Protein AF-0000000085540197 (afdb_homodimer)

Structure (mmCIF, N/CA/C/O backbone):
data_AF-0000000085540197-model_v1
#
loop_
_entity.id
_entity.type
_entity.pdbx_description
1 polymer 'ADP-ribosylation factor 1'
#
loop_
_atom_site.group_PDB
_atom_site.id
_atom_site.type_symbol
_atom_site.label_atom_id
_atom_site.label_alt_id
_atom_site.label_comp_id
_atom_site.label_asym_id
_atom_site.label_entity_id
_atom_site.label_seq_id
_atom_site.pdbx_PDB_ins_code
_atom_site.Cartn_x
_atom_site.Cartn_y
_atom_site.Cartn_z
_atom_site.occupancy
_atom_site.B_iso_or_equiv
_atom_site.auth_seq_id
_atom_site.auth_comp_id
_atom_site.auth_asym_id
_atom_site.auth_atom_id
_atom_site.pdbx_PDB_model_num
ATOM 1 N N . ARG A 1 1 ? -24.438 -19.016 -22.188 1 44.44 1 ARG A N 1
ATOM 2 C CA . ARG A 1 1 ? -24.469 -18.266 -20.938 1 44.44 1 ARG A CA 1
ATOM 3 C C . ARG A 1 1 ? -23.156 -17.516 -20.719 1 44.44 1 ARG A C 1
ATOM 5 O O . ARG A 1 1 ? -22.078 -18.109 -20.766 1 44.44 1 ARG A O 1
ATOM 12 N N . PRO A 1 2 ? -23.109 -16.141 -20.891 1 49.56 2 PRO A N 1
ATOM 13 C CA . PRO A 1 2 ? -21.844 -15.398 -20.812 1 49.56 2 PRO A CA 1
ATOM 14 C C . PRO A 1 2 ? -21.141 -15.57 -19.484 1 49.56 2 PRO A C 1
ATOM 16 O O . PRO A 1 2 ? -21.766 -15.477 -18.422 1 49.56 2 PRO A O 1
ATOM 19 N N . TYR A 1 3 ? -20.328 -16.484 -19.312 1 48.41 3 TYR A N 1
ATOM 20 C CA . TYR A 1 3 ? -19.578 -16.625 -18.078 1 48.41 3 TYR A CA 1
ATOM 21 C C . TYR A 1 3 ? -18.922 -15.32 -17.672 1 48.41 3 TYR A C 1
ATOM 23 O O . TYR A 1 3 ? -18.156 -14.734 -18.453 1 48.41 3 TYR A O 1
ATOM 31 N N . TRP A 1 4 ? -19.625 -14.516 -17 1 50.69 4 TRP A N 1
ATOM 32 C CA . TRP A 1 4 ? -19 -13.32 -16.438 1 50.69 4 TRP A CA 1
ATOM 33 C C . TRP A 1 4 ? -17.672 -13.664 -15.758 1 50.69 4 TRP A C 1
ATOM 35 O O . TRP A 1 4 ? -17.625 -14.508 -14.859 1 50.69 4 TRP A O 1
ATOM 45 N N . ARG A 1 5 ? -16.719 -13.648 -16.641 1 58.47 5 ARG A N 1
ATOM 46 C CA . ARG A 1 5 ? -15.391 -13.977 -16.141 1 58.47 5 ARG A CA 1
ATOM 47 C C . ARG A 1 5 ? -15.023 -13.078 -14.961 1 58.47 5 ARG A C 1
ATOM 49 O O . ARG A 1 5 ? -15.117 -11.852 -15.055 1 58.47 5 ARG A O 1
ATOM 56 N N . CYS A 1 6 ? -15.328 -13.648 -13.734 1 64.25 6 CYS A N 1
ATOM 57 C CA . CYS A 1 6 ? -14.891 -12.953 -12.531 1 64.25 6 CYS A CA 1
ATOM 58 C C . CYS A 1 6 ? -13.391 -12.688 -12.57 1 64.25 6 CYS A C 1
ATOM 60 O O . CYS A 1 6 ? -12.594 -13.602 -12.812 1 64.25 6 CYS A O 1
ATOM 62 N N . TYR A 1 7 ? -13.008 -11.445 -12.914 1 71.62 7 TYR A N 1
ATOM 63 C CA . TYR A 1 7 ? -11.617 -11.016 -12.922 1 71.62 7 TYR A CA 1
ATOM 64 C C . TYR A 1 7 ? -11.117 -10.758 -11.508 1 71.62 7 TYR A C 1
ATOM 66 O O . TYR A 1 7 ? -11.734 -10 -10.75 1 71.62 7 TYR A O 1
ATOM 74 N N . PHE A 1 8 ? -10.188 -11.688 -11.023 1 76.75 8 PHE A N 1
ATOM 75 C CA . PHE A 1 8 ? -9.516 -11.438 -9.75 1 76.75 8 PHE A CA 1
ATOM 76 C C . PHE A 1 8 ? -8.086 -10.953 -9.984 1 76.75 8 PHE A C 1
ATOM 78 O O . PHE A 1 8 ? -7.25 -11.695 -10.508 1 76.75 8 PHE A O 1
ATOM 85 N N . PRO A 1 9 ? -7.926 -9.75 -9.695 1 86.31 9 PRO A N 1
ATOM 86 C CA . PRO A 1 9 ? -6.57 -9.227 -9.875 1 86.31 9 PRO A CA 1
ATOM 87 C C . PRO A 1 9 ? -5.547 -9.906 -8.969 1 86.31 9 PRO A C 1
ATOM 89 O O . PRO A 1 9 ? -5.898 -10.383 -7.883 1 86.31 9 PRO A O 1
ATOM 92 N N . ASN A 1 10 ? -4.355 -10.078 -9.508 1 93.25 10 ASN A N 1
ATOM 93 C CA . ASN A 1 10 ? -3.254 -10.586 -8.695 1 93.25 10 ASN A CA 1
ATOM 94 C C . ASN A 1 10 ? -2.914 -9.633 -7.555 1 93.25 10 ASN A C 1
ATOM 96 O O . ASN A 1 10 ? -2.619 -10.07 -6.441 1 93.25 10 ASN A O 1
ATOM 100 N N . THR A 1 11 ? -2.934 -8.352 -7.91 1 93.19 11 THR A N 1
ATOM 101 C CA . THR A 1 11 ? -2.828 -7.355 -6.848 1 93.19 11 THR A CA 1
ATOM 102 C C . THR A 1 11 ? -4.066 -7.379 -5.957 1 93.19 11 THR A C 1
ATOM 104 O O . THR A 1 11 ? -5.176 -7.109 -6.422 1 93.19 11 THR A O 1
ATOM 107 N N . GLN A 1 12 ? -3.867 -7.648 -4.699 1 90.44 12 GLN A N 1
ATOM 108 C CA . GLN A 1 12 ? -5.023 -7.828 -3.826 1 90.44 12 GLN A CA 1
ATOM 109 C C . GLN A 1 12 ? -5.34 -6.547 -3.066 1 90.44 12 GLN A C 1
ATOM 111 O O . GLN A 1 12 ? -6.512 -6.219 -2.85 1 90.44 12 GLN A O 1
ATOM 116 N N . ALA A 1 13 ? -4.301 -5.828 -2.631 1 90.81 13 ALA A N 1
ATOM 117 C CA . ALA A 1 13 ? -4.539 -4.586 -1.901 1 90.81 13 ALA A CA 1
ATOM 118 C C . ALA A 1 13 ? -3.33 -3.658 -1.992 1 90.81 13 ALA A C 1
ATOM 120 O O . ALA A 1 13 ? -2.207 -4.109 -2.229 1 90.81 13 ALA A O 1
ATOM 121 N N . VAL A 1 14 ? -3.607 -2.414 -1.867 1 93.5 14 VAL A N 1
ATOM 122 C CA . VAL A 1 14 ? -2.594 -1.394 -1.624 1 93.5 14 VAL A CA 1
ATOM 123 C C . VAL A 1 14 ? -2.896 -0.666 -0.316 1 93.5 14 VAL A C 1
ATOM 125 O O . VAL A 1 14 ? -4.035 -0.256 -0.075 1 93.5 14 VAL A O 1
ATOM 128 N N . ILE A 1 15 ? -1.926 -0.614 0.54 1 91.75 15 ILE A N 1
ATOM 129 C CA . ILE A 1 15 ? -2.027 0.108 1.804 1 91.75 15 ILE A CA 1
ATOM 130 C C . ILE A 1 15 ? -1.136 1.347 1.764 1 91.75 15 ILE A C 1
ATOM 132 O O . ILE A 1 15 ? 0.058 1.25 1.469 1 91.75 15 ILE A O 1
ATOM 136 N N . TYR A 1 16 ? -1.745 2.473 1.933 1 94 16 TYR A N 1
ATOM 137 C CA . TYR A 1 16 ? -1.094 3.775 1.841 1 94 16 TYR A CA 1
ATOM 138 C C . TYR A 1 16 ? -0.936 4.406 3.219 1 94 16 TYR A C 1
ATOM 140 O O . TYR A 1 16 ? -1.926 4.664 3.906 1 94 16 TYR A O 1
ATOM 148 N N . VAL A 1 17 ? 0.305 4.574 3.668 1 91.94 17 VAL A N 1
ATOM 149 C CA . VAL A 1 17 ? 0.586 5.109 4.996 1 91.94 17 VAL A CA 1
ATOM 150 C C . VAL A 1 17 ? 0.954 6.59 4.887 1 91.94 17 VAL A C 1
ATOM 152 O O . VAL A 1 17 ? 1.918 6.949 4.207 1 91.94 17 VAL A O 1
ATOM 155 N N . VAL A 1 18 ? 0.169 7.383 5.52 1 94.81 18 VAL A N 1
ATOM 156 C CA . VAL A 1 18 ? 0.405 8.82 5.438 1 94.81 18 VAL A CA 1
ATOM 157 C C . VAL A 1 18 ? 0.675 9.383 6.832 1 94.81 18 VAL A C 1
ATOM 159 O O . VAL A 1 18 ? 0.106 8.906 7.816 1 94.81 18 VAL A O 1
ATOM 162 N N . ASP A 1 19 ? 1.553 10.344 6.875 1 93.44 19 ASP A N 1
ATOM 163 C CA . ASP A 1 19 ? 1.797 11.109 8.094 1 93.44 19 ASP A CA 1
ATOM 164 C C . ASP A 1 19 ? 0.68 12.125 8.336 1 93.44 19 ASP A C 1
ATOM 166 O O . ASP A 1 19 ? 0.615 13.156 7.668 1 93.44 19 ASP A O 1
ATOM 170 N N . SER A 1 20 ? -0.19 11.82 9.266 1 95.38 20 SER A N 1
ATOM 171 C CA . SER A 1 20 ? -1.363 12.656 9.492 1 95.38 20 SER A CA 1
ATOM 172 C C . SER A 1 20 ? -0.986 13.961 10.195 1 95.38 20 SER A C 1
ATOM 174 O O . SER A 1 20 ? -1.791 14.891 10.258 1 95.38 20 SER A O 1
ATOM 176 N N . SER A 1 21 ? 0.172 14.086 10.766 1 95.88 21 SER A N 1
ATOM 177 C CA . SER A 1 21 ? 0.585 15.266 11.516 1 95.88 21 SER A CA 1
ATOM 178 C C . SER A 1 21 ? 1.206 16.312 10.602 1 95.88 21 SER A C 1
ATOM 180 O O . SER A 1 21 ? 1.368 17.469 10.992 1 95.88 21 SER A O 1
ATOM 182 N N . ASP A 1 22 ? 1.652 15.977 9.445 1 95.56 22 ASP A N 1
ATOM 183 C CA . ASP A 1 22 ? 2.238 16.906 8.492 1 95.56 22 ASP A CA 1
ATOM 184 C C . ASP A 1 22 ? 1.175 17.484 7.559 1 95.56 22 ASP A C 1
ATOM 186 O O . ASP A 1 22 ? 1.164 17.188 6.363 1 95.56 22 ASP A O 1
ATOM 190 N N . THR A 1 23 ? 0.42 18.359 8.039 1 95.44 23 THR A N 1
ATOM 191 C CA . THR A 1 23 ? -0.75 18.891 7.348 1 95.44 23 THR A CA 1
ATOM 192 C C . THR A 1 23 ? -0.332 19.781 6.176 1 95.44 23 THR A C 1
ATOM 194 O O . THR A 1 23 ? -1.082 19.938 5.211 1 95.44 23 THR A O 1
ATOM 197 N N . ASP A 1 24 ? 0.851 20.297 6.172 1 94.25 24 ASP A N 1
ATOM 198 C CA . ASP A 1 24 ? 1.324 21.203 5.121 1 94.25 24 ASP A CA 1
ATOM 199 C C . ASP A 1 24 ? 1.564 20.438 3.818 1 94.25 24 ASP A C 1
ATOM 201 O O . ASP A 1 24 ? 1.436 21 2.73 1 94.25 24 ASP A O 1
ATOM 205 N N . ARG A 1 25 ? 1.85 19.219 3.977 1 93.25 25 ARG A N 1
ATOM 206 C CA . ARG A 1 25 ? 2.242 18.453 2.793 1 93.25 25 ARG A CA 1
ATOM 207 C C . ARG A 1 25 ? 1.194 17.406 2.445 1 93.25 25 ARG A C 1
ATOM 209 O O . ARG A 1 25 ? 1.379 16.625 1.51 1 93.25 25 ARG A O 1
ATOM 216 N N . ILE A 1 26 ? 0.081 17.406 3.027 1 96.12 26 ILE A N 1
ATOM 217 C CA . ILE A 1 26 ? -0.945 16.391 2.824 1 96.12 26 ILE A CA 1
ATOM 218 C C . ILE A 1 26 ? -1.486 16.484 1.399 1 96.12 26 ILE A C 1
ATOM 220 O O . ILE A 1 26 ? -1.93 15.477 0.832 1 96.12 26 ILE A O 1
ATOM 224 N N . GLY A 1 27 ? -1.412 17.656 0.781 1 96.25 27 GLY A N 1
ATOM 225 C CA . GLY A 1 27 ? -1.822 17.812 -0.604 1 96.25 27 GLY A CA 1
ATOM 226 C C . GLY A 1 27 ? -0.96 17.031 -1.578 1 96.25 27 GLY A C 1
ATOM 227 O O . GLY A 1 27 ? -1.461 16.5 -2.57 1 96.25 27 GLY A O 1
ATOM 228 N N . ILE A 1 28 ? 0.325 16.969 -1.315 1 94.31 28 ILE A N 1
ATOM 229 C CA . ILE A 1 28 ? 1.242 16.172 -2.133 1 94.31 28 ILE A CA 1
ATOM 230 C C . ILE A 1 28 ? 0.89 14.695 -2.021 1 94.31 28 ILE A C 1
ATOM 232 O O . ILE A 1 28 ? 0.812 13.992 -3.031 1 94.31 28 ILE A O 1
ATOM 236 N N . ALA A 1 29 ? 0.622 14.289 -0.835 1 95.88 29 ALA A N 1
ATOM 237 C CA . ALA A 1 29 ? 0.209 12.906 -0.608 1 95.88 29 ALA A CA 1
ATOM 238 C C . ALA A 1 29 ? -1.083 12.586 -1.354 1 95.88 29 ALA A C 1
ATOM 240 O O . ALA A 1 29 ? -1.233 11.5 -1.914 1 95.88 29 ALA A O 1
ATOM 241 N N . LYS A 1 30 ? -1.947 13.523 -1.332 1 97.25 30 LYS A N 1
ATOM 242 C CA . LYS A 1 30 ? -3.203 13.367 -2.059 1 97.25 30 LYS A CA 1
ATOM 243 C C . LYS A 1 30 ? -2.951 13.102 -3.539 1 97.25 30 LYS A C 1
ATOM 245 O O . LYS A 1 30 ? -3.5 12.156 -4.109 1 97.25 30 LYS A O 1
ATOM 250 N N . GLU A 1 31 ? -2.154 13.93 -4.145 1 96.44 31 GLU A N 1
ATOM 251 C CA . GLU A 1 31 ? -1.863 13.789 -5.57 1 96.44 31 GLU A CA 1
ATOM 252 C C . GLU A 1 31 ? -1.183 12.461 -5.863 1 96.44 31 GLU A C 1
ATOM 254 O O . GLU A 1 31 ? -1.515 11.789 -6.844 1 96.44 31 GLU A O 1
ATOM 259 N N . GLU A 1 32 ? -0.29 12.102 -5.004 1 95.31 32 GLU A N 1
ATOM 260 C CA . GLU A 1 32 ? 0.399 10.82 -5.164 1 95.31 32 GLU A CA 1
ATOM 261 C C . GLU A 1 32 ? -0.57 9.656 -5.031 1 95.31 32 GLU A C 1
ATOM 263 O O . GLU A 1 32 ? -0.547 8.727 -5.844 1 95.31 32 GLU A O 1
ATOM 268 N N . PHE A 1 33 ? -1.406 9.719 -4.082 1 96.25 33 PHE A N 1
ATOM 269 C CA . PHE A 1 33 ? -2.365 8.641 -3.842 1 96.25 33 PHE A CA 1
ATOM 270 C C . PHE A 1 33 ? -3.318 8.5 -5.02 1 96.25 33 PHE A C 1
ATOM 272 O O . PHE A 1 33 ? -3.543 7.391 -5.512 1 96.25 33 PHE A O 1
ATOM 279 N N . HIS A 1 34 ? -3.795 9.57 -5.516 1 95.69 34 HIS A N 1
ATOM 280 C CA . HIS A 1 34 ? -4.734 9.5 -6.629 1 95.69 34 HIS A CA 1
ATOM 281 C C . HIS A 1 34 ? -4.035 9.07 -7.914 1 95.69 34 HIS A C 1
ATOM 283 O O . HIS A 1 34 ? -4.637 8.398 -8.758 1 95.69 34 HIS A O 1
ATOM 289 N N . ALA A 1 35 ? -2.805 9.414 -8.055 1 95.06 35 ALA A N 1
ATOM 290 C CA . ALA A 1 35 ? -2.033 8.898 -9.18 1 95.06 35 ALA A CA 1
ATOM 291 C C . ALA A 1 35 ? -1.879 7.383 -9.102 1 95.06 35 ALA A C 1
ATOM 293 O O . ALA A 1 35 ? -1.934 6.691 -10.117 1 95.06 35 ALA A O 1
ATOM 294 N N . ILE A 1 36 ? -1.651 6.852 -7.891 1 95.5 36 ILE A N 1
ATOM 295 C CA . ILE A 1 36 ? -1.59 5.41 -7.684 1 95.5 36 ILE A CA 1
ATOM 296 C C . ILE A 1 36 ? -2.91 4.77 -8.109 1 95.5 36 ILE A C 1
ATOM 298 O O . ILE A 1 36 ? -2.916 3.752 -8.805 1 95.5 36 ILE A O 1
ATOM 302 N N . LEU A 1 37 ? -4.008 5.398 -7.719 1 93.25 37 LEU A N 1
ATOM 303 C CA . LEU A 1 37 ? -5.332 4.867 -8.016 1 93.25 37 LEU A CA 1
ATOM 304 C C . LEU A 1 37 ? -5.562 4.789 -9.523 1 93.25 37 LEU A C 1
ATOM 306 O O . LEU A 1 37 ? -6.293 3.916 -9.992 1 93.25 37 LEU A O 1
ATOM 310 N N . GLU A 1 38 ? -4.949 5.648 -10.242 1 92.62 38 GLU A N 1
ATOM 311 C CA . GLU A 1 38 ? -5.078 5.629 -11.695 1 92.62 38 GLU A CA 1
ATOM 312 C C . GLU A 1 38 ? -4.324 4.445 -12.297 1 92.62 38 GLU A C 1
ATOM 314 O O . GLU A 1 38 ? -4.711 3.928 -13.352 1 92.62 38 GLU A O 1
ATOM 319 N N . VAL A 1 39 ? -3.352 4.035 -11.617 1 91.62 39 VAL A N 1
ATOM 320 C CA . VAL A 1 39 ? -2.51 2.938 -12.086 1 91.62 39 VAL A CA 1
ATOM 321 C C . VAL A 1 39 ? -3.178 1.603 -11.758 1 91.62 39 VAL A C 1
ATOM 323 O O . VAL A 1 39 ? -3.172 0.685 -12.586 1 91.62 39 VAL A O 1
ATOM 326 N N . ILE A 1 40 ? -3.746 1.481 -10.516 1 88.25 40 ILE A N 1
ATOM 327 C CA . ILE A 1 40 ? -4.324 0.213 -10.086 1 88.25 40 ILE A CA 1
ATOM 328 C C . ILE A 1 40 ? -5.844 0.268 -10.227 1 88.25 40 ILE A C 1
ATOM 330 O O . ILE A 1 40 ? -6.57 -0.29 -9.398 1 88.25 40 ILE A O 1
ATOM 334 N N . TYR A 1 41 ? -6.453 0.633 -11.195 1 74.19 41 TYR A N 1
ATOM 335 C CA . TYR A 1 41 ? -7.855 0.965 -11.414 1 74.19 41 TYR A CA 1
ATOM 336 C C . TYR A 1 41 ? -8.742 -0.263 -11.234 1 74.19 41 TYR A C 1
ATOM 338 O O . TYR A 1 41 ? -9.969 -0.16 -11.258 1 74.19 41 TYR A O 1
ATOM 346 N N . GLY A 1 42 ? -8.266 -1.281 -10.773 1 77.81 42 GLY A N 1
ATOM 347 C CA . GLY A 1 42 ? -9.125 -2.451 -10.641 1 77.81 42 GLY A CA 1
ATOM 348 C C . GLY A 1 42 ? -10.031 -2.396 -9.43 1 77.81 42 GLY A C 1
ATOM 349 O O . GLY A 1 42 ? -9.562 -2.227 -8.305 1 77.81 42 GLY A O 1
ATOM 350 N N . PRO A 1 43 ? -11.406 -2.416 -9.672 1 78.12 43 PRO A N 1
ATOM 351 C CA . PRO A 1 43 ? -12.367 -2.307 -8.578 1 78.12 43 PRO A CA 1
ATOM 352 C C . PRO A 1 43 ? -12.188 -3.393 -7.52 1 78.12 43 PRO A C 1
ATOM 354 O O . PRO A 1 43 ? -12.68 -3.254 -6.395 1 78.12 43 PRO A O 1
ATOM 357 N N . GLU A 1 44 ? -11.477 -4.316 -7.852 1 86.19 44 GLU A N 1
ATOM 358 C CA . GLU A 1 44 ? -11.352 -5.441 -6.93 1 86.19 44 GLU A CA 1
ATOM 359 C C . GLU A 1 44 ? -10.156 -5.258 -5.996 1 86.19 44 GLU A C 1
ATOM 361 O O . GLU A 1 44 ? -10.039 -5.949 -4.984 1 86.19 44 GLU A O 1
ATOM 366 N N . ILE A 1 45 ? -9.344 -4.328 -6.34 1 89.88 45 ILE A N 1
ATOM 367 C CA . ILE A 1 45 ? -8.18 -4.082 -5.508 1 89.88 45 ILE A CA 1
ATOM 368 C C . ILE A 1 45 ? -8.562 -3.186 -4.328 1 89.88 45 ILE A C 1
ATOM 370 O O . ILE A 1 45 ? -9.062 -2.078 -4.523 1 89.88 45 ILE A O 1
ATOM 374 N N . GLN A 1 46 ? -8.344 -3.668 -3.135 1 88.56 46 GLN A N 1
ATOM 375 C CA . GLN A 1 46 ? -8.68 -2.908 -1.935 1 88.56 46 GLN A CA 1
ATOM 376 C C . GLN A 1 46 ? -7.648 -1.814 -1.669 1 88.56 46 GLN A C 1
ATOM 378 O O . GLN A 1 46 ? -6.449 -2.02 -1.871 1 88.56 46 GLN A O 1
ATOM 383 N N . LYS A 1 47 ? -8.227 -0.68 -1.288 1 92.12 47 LYS A N 1
ATOM 384 C CA . LYS A 1 47 ? -7.363 0.431 -0.894 1 92.12 47 LYS A CA 1
ATOM 385 C C . LYS A 1 47 ? -7.504 0.732 0.596 1 92.12 47 LYS A C 1
ATOM 387 O O . LYS A 1 47 ? -8.609 0.966 1.087 1 92.12 47 LYS A O 1
ATOM 392 N N . TYR A 1 48 ? -6.395 0.621 1.301 1 88.38 48 TYR A N 1
ATOM 393 C CA . TYR A 1 48 ? -6.375 0.953 2.721 1 88.38 48 TYR A CA 1
ATOM 394 C C . TYR A 1 48 ? -5.492 2.168 2.984 1 88.38 48 TYR A C 1
ATOM 396 O O . TYR A 1 48 ? -4.414 2.299 2.402 1 88.38 48 TYR A O 1
ATOM 404 N N . ILE A 1 49 ? -6.027 3.012 3.77 1 92.88 49 ILE A N 1
ATOM 405 C CA . ILE A 1 49 ? -5.25 4.16 4.223 1 92.88 49 ILE A CA 1
ATOM 406 C C . ILE A 1 49 ? -4.93 4.016 5.707 1 92.88 49 ILE A C 1
ATOM 408 O O . ILE A 1 49 ? -5.809 3.699 6.512 1 92.88 49 ILE A O 1
ATOM 412 N N . ILE A 1 50 ? -3.699 4.164 6.035 1 89.12 50 ILE A N 1
ATOM 413 C CA . ILE A 1 50 ? -3.281 4.199 7.43 1 89.12 50 ILE A CA 1
ATOM 414 C C . ILE A 1 50 ? -2.807 5.602 7.793 1 89.12 50 ILE A C 1
ATOM 416 O O . ILE A 1 50 ? -1.868 6.125 7.188 1 89.12 50 ILE A O 1
ATOM 420 N N . SER A 1 51 ? -3.486 6.141 8.703 1 91.44 51 SER A N 1
ATOM 421 C CA . SER A 1 51 ? -3.074 7.434 9.242 1 91.44 51 SER A CA 1
ATOM 422 C C . SER A 1 51 ? -2.076 7.266 10.383 1 91.44 51 SER A C 1
ATOM 424 O O . SER A 1 51 ? -2.461 6.938 11.508 1 91.44 51 SER A O 1
ATOM 426 N N 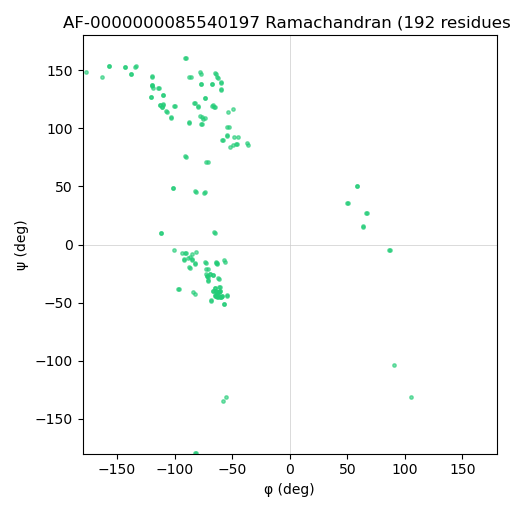. ASN A 1 52 ? -0.856 7.547 10.055 1 87.94 52 ASN A N 1
ATOM 427 C CA . ASN A 1 52 ? 0.208 7.422 11.039 1 87.94 52 ASN A CA 1
ATOM 428 C C . ASN A 1 52 ? 0.415 8.727 11.812 1 87.94 52 ASN A C 1
ATOM 430 O O . ASN A 1 52 ? -0.133 9.766 11.438 1 87.94 52 ASN A O 1
ATOM 434 N N . GLU A 1 53 ? 1.038 8.703 12.969 1 90.88 53 GLU A N 1
ATOM 435 C CA . GLU A 1 53 ? 1.421 9.82 13.828 1 90.88 53 GLU A CA 1
ATOM 436 C C . GLU A 1 53 ? 0.193 10.531 14.391 1 90.88 53 GLU A C 1
ATOM 438 O O . GLU A 1 53 ? 0.178 11.758 14.508 1 90.88 53 GLU A O 1
ATOM 443 N N . GLN A 1 54 ? -0.88 9.805 14.523 1 87.44 54 GLN A N 1
ATOM 444 C CA . GLN A 1 54 ? -2.137 10.375 15 1 87.44 54 GLN A CA 1
ATOM 445 C C . GLN A 1 54 ? -2.002 10.867 16.438 1 87.44 54 GLN A C 1
ATOM 447 O O . GLN A 1 54 ? -2.838 11.633 16.922 1 87.44 54 GLN A O 1
ATOM 452 N N . ASP A 1 55 ? -0.955 10.453 17.109 1 87.75 55 ASP A N 1
ATOM 453 C CA . ASP A 1 55 ? -0.737 10.82 18.516 1 87.75 55 ASP A CA 1
ATOM 454 C C . ASP A 1 55 ? -0.1 12.203 18.625 1 87.75 55 ASP A C 1
ATOM 456 O O . ASP A 1 55 ? -0.087 12.805 19.703 1 87.75 55 ASP A O 1
ATOM 460 N N . LEU A 1 56 ? 0.423 12.672 17.609 1 93.12 56 LEU A N 1
ATOM 461 C CA . LEU A 1 56 ? 1.12 13.953 17.625 1 93.12 56 LEU A CA 1
ATOM 462 C C . LEU A 1 56 ? 0.128 15.117 17.625 1 93.12 56 LEU A C 1
ATOM 464 O O . LEU A 1 56 ? -0.949 15.008 17.031 1 93.12 56 LEU A O 1
ATOM 468 N N . PRO A 1 57 ? 0.522 16.219 18.297 1 94.88 57 PRO A N 1
ATOM 469 C CA . PRO A 1 57 ? -0.351 17.391 18.281 1 94.88 57 PRO A CA 1
ATOM 470 C C . PRO A 1 57 ? -0.61 17.922 16.875 1 94.88 57 PRO A C 1
ATOM 472 O O . PRO A 1 57 ? 0.322 18.047 16.078 1 94.88 57 PRO A O 1
ATOM 475 N N . GLY A 1 58 ? -1.944 18.219 16.578 1 95.25 58 GLY A N 1
ATOM 476 C CA . GLY A 1 58 ? -2.309 18.812 15.297 1 95.25 58 GLY A CA 1
ATOM 477 C C . GLY A 1 58 ? -2.537 17.781 14.211 1 95.25 58 GLY A C 1
ATOM 478 O O . GLY A 1 58 ? -2.891 18.125 13.086 1 95.25 58 GLY A O 1
ATOM 479 N N . ALA A 1 59 ? -2.291 16.547 14.547 1 96.31 59 ALA A N 1
ATOM 480 C CA . ALA A 1 59 ? -2.525 15.492 13.562 1 96.31 59 ALA A CA 1
ATOM 481 C C . ALA A 1 59 ? -3.984 15.477 13.117 1 96.31 59 ALA A C 1
ATOM 483 O O . ALA A 1 59 ? -4.891 15.672 13.93 1 96.31 59 ALA A O 1
ATOM 484 N N . LEU A 1 60 ? -4.109 15.266 11.805 1 96.19 60 LEU A N 1
ATOM 485 C CA . LEU A 1 60 ? -5.457 15.125 11.266 1 96.19 60 LEU A CA 1
ATOM 486 C C . LEU A 1 60 ? -6.113 13.844 11.766 1 96.19 60 LEU A C 1
ATOM 488 O O . LEU A 1 60 ? -5.457 12.805 11.852 1 96.19 60 LEU A O 1
ATOM 492 N N . ASP A 1 61 ? -7.383 13.945 12.117 1 94.5 61 ASP A N 1
ATOM 493 C CA . ASP A 1 61 ? -8.117 12.727 12.43 1 94.5 61 ASP A CA 1
ATOM 494 C C . ASP A 1 61 ? -8.609 12.039 11.156 1 94.5 61 ASP A C 1
ATOM 496 O O . ASP A 1 61 ? -8.367 12.523 10.047 1 94.5 61 ASP A O 1
ATOM 500 N N . ASP A 1 62 ? -9.305 10.914 11.312 1 91.38 62 ASP A N 1
ATOM 501 C CA . ASP A 1 62 ? -9.703 10.094 10.172 1 91.38 62 ASP A CA 1
ATOM 502 C C . ASP A 1 62 ? -10.578 10.891 9.203 1 91.38 62 ASP A C 1
ATOM 504 O O . ASP A 1 62 ? -10.406 10.797 7.984 1 91.38 62 ASP A O 1
ATOM 508 N N . ALA A 1 63 ? -11.508 11.602 9.789 1 95.69 63 ALA A N 1
ATOM 509 C CA . ALA A 1 63 ? -12.398 12.391 8.953 1 95.69 63 ALA A CA 1
ATOM 510 C C . ALA A 1 63 ? -11.625 13.438 8.156 1 95.69 63 ALA A C 1
ATOM 512 O O . ALA A 1 63 ? -11.852 13.609 6.953 1 95.69 63 ALA A O 1
ATOM 513 N N . ALA A 1 64 ? -10.695 14.141 8.781 1 97.12 64 ALA A N 1
ATOM 514 C CA . ALA A 1 64 ? -9.883 15.172 8.141 1 97.12 64 ALA A CA 1
ATOM 515 C C . ALA A 1 64 ? -8.945 14.562 7.098 1 97.12 64 ALA A C 1
ATOM 517 O O . ALA A 1 64 ? -8.734 15.148 6.031 1 97.12 64 ALA A O 1
ATOM 518 N N . VAL A 1 65 ? -8.359 13.422 7.383 1 97.31 65 VAL A N 1
ATOM 519 C CA . VAL A 1 65 ? -7.52 12.734 6.406 1 97.31 65 VAL A CA 1
ATOM 520 C C . VAL A 1 65 ? -8.359 12.336 5.195 1 97.31 65 VAL A C 1
ATOM 522 O O . VAL A 1 65 ? -7.926 12.508 4.051 1 97.31 65 VAL A O 1
ATOM 525 N N . THR A 1 66 ? -9.531 11.789 5.453 1 96.56 66 THR A N 1
ATOM 526 C CA . THR A 1 66 ? -10.453 11.406 4.387 1 96.56 66 THR A CA 1
ATOM 527 C C . THR A 1 66 ? -10.734 12.594 3.465 1 96.56 66 THR A C 1
ATOM 529 O O . THR A 1 66 ? -10.695 12.453 2.24 1 96.56 66 THR A O 1
ATOM 532 N N . GLU A 1 67 ? -10.961 13.727 4.047 1 97.69 67 GLU A N 1
ATOM 533 C CA . GLU A 1 67 ? -11.219 14.93 3.266 1 97.69 67 GLU A CA 1
ATOM 534 C C . GLU A 1 67 ? -9.977 15.383 2.51 1 97.69 67 GLU A C 1
ATOM 536 O O . GLU A 1 67 ? -10.039 15.688 1.316 1 97.69 67 GLU A O 1
ATOM 541 N N . ALA A 1 68 ? -8.898 15.43 3.223 1 97.88 68 ALA A N 1
ATOM 542 C CA . ALA A 1 68 ? -7.648 15.93 2.652 1 97.88 68 ALA A CA 1
ATOM 543 C C . ALA A 1 68 ? -7.203 15.07 1.473 1 97.88 68 ALA A C 1
ATOM 545 O O . ALA A 1 68 ? -6.699 15.586 0.474 1 97.88 68 ALA A O 1
ATOM 546 N N . LEU A 1 69 ? -7.406 13.773 1.51 1 97.81 69 LEU A N 1
ATOM 547 C CA . LEU A 1 69 ? -7.004 12.859 0.448 1 97.81 69 LEU A CA 1
ATOM 548 C C . LEU A 1 69 ? -8.125 12.68 -0.569 1 97.81 69 LEU A C 1
ATOM 550 O O . LEU A 1 69 ? -7.949 11.992 -1.577 1 97.81 69 LEU A O 1
ATOM 554 N N . GLU A 1 70 ? -9.273 13.219 -0.287 1 97.69 70 GLU A N 1
ATOM 555 C CA . GLU A 1 70 ? -10.445 13.133 -1.159 1 97.69 70 GLU A CA 1
ATOM 556 C C . GLU A 1 70 ? -10.836 11.68 -1.413 1 97.69 70 GLU A C 1
ATOM 558 O O . GLU A 1 70 ? -11.062 11.281 -2.559 1 97.69 70 GLU A O 1
ATOM 563 N N . LEU A 1 71 ? -10.93 10.977 -0.328 1 96.62 71 LEU A N 1
ATOM 564 C CA . LEU A 1 71 ? -11.242 9.555 -0.448 1 96.62 71 LEU A CA 1
ATOM 565 C C . LEU A 1 71 ? -12.68 9.352 -0.924 1 96.62 71 LEU A C 1
ATOM 567 O O . LEU A 1 71 ? -13 8.328 -1.53 1 96.62 71 LEU A O 1
ATOM 571 N N . HIS A 1 72 ? -13.531 10.281 -0.682 1 94.44 72 HIS A N 1
ATOM 572 C CA . HIS A 1 72 ? -14.93 10.219 -1.107 1 94.44 72 HIS A CA 1
ATOM 573 C C . HIS A 1 72 ? -15.039 10.188 -2.627 1 94.44 72 HIS A C 1
ATOM 575 O O . HIS A 1 72 ? -16.078 9.797 -3.17 1 94.44 72 HIS A O 1
ATOM 581 N N . LYS A 1 73 ? -14 10.547 -3.299 1 94.06 73 LYS A N 1
ATOM 582 C CA . LYS A 1 73 ? -14.016 10.586 -4.758 1 94.06 73 LYS A CA 1
ATOM 583 C C . LYS A 1 73 ? -13.703 9.211 -5.348 1 94.06 73 LYS A C 1
ATOM 585 O O . LYS A 1 73 ? -13.859 8.992 -6.551 1 94.06 73 LYS A O 1
ATOM 590 N N . ILE A 1 74 ? -13.211 8.328 -4.492 1 91 74 ILE A N 1
ATOM 591 C CA . ILE A 1 74 ? -12.898 6.98 -4.969 1 91 74 ILE A CA 1
ATOM 592 C C . ILE A 1 74 ? -14.195 6.203 -5.199 1 91 74 ILE A C 1
ATOM 594 O O . ILE A 1 74 ? -15.039 6.113 -4.309 1 91 74 ILE A O 1
ATOM 598 N N . LYS A 1 75 ? -14.297 5.699 -6.352 1 81.62 75 LYS A N 1
ATOM 599 C CA . LYS A 1 75 ? -15.523 5.02 -6.762 1 81.62 75 LYS A CA 1
ATOM 600 C C . LYS A 1 75 ? -15.758 3.762 -5.934 1 81.62 75 LYS A C 1
ATOM 602 O O . LYS A 1 75 ? -14.812 3.068 -5.562 1 81.62 75 LYS A O 1
ATOM 607 N N . ASN A 1 76 ? -17 3.43 -5.695 1 79.88 76 ASN A N 1
ATOM 608 C CA . ASN A 1 76 ? -17.5 2.195 -5.102 1 79.88 76 ASN A CA 1
ATOM 609 C C . ASN A 1 76 ? -17.016 2.025 -3.666 1 79.88 76 ASN A C 1
ATOM 611 O O . ASN A 1 76 ? -16.891 0.902 -3.174 1 79.88 76 ASN A O 1
ATOM 615 N N . ARG A 1 77 ? -16.5 3.076 -2.969 1 77.69 77 ARG A N 1
ATOM 616 C CA . ARG A 1 77 ? -16.062 3.07 -1.576 1 77.69 77 ARG A CA 1
ATOM 617 C C . ARG A 1 77 ? -15.133 1.891 -1.298 1 77.69 77 ARG A C 1
ATOM 619 O O . ARG A 1 77 ? -15.273 1.214 -0.277 1 77.69 77 ARG A O 1
ATOM 626 N N . GLN A 1 78 ? -14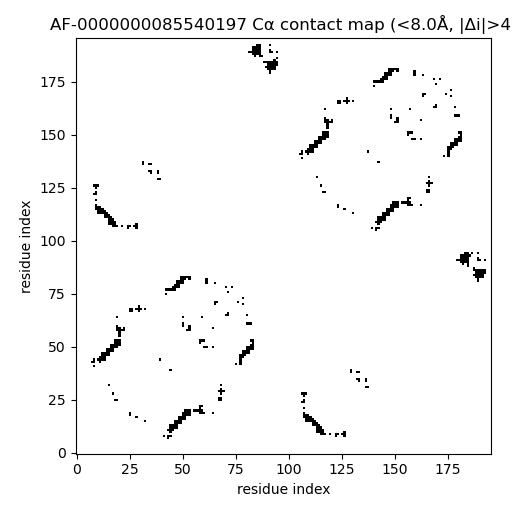.359 1.599 -2.279 1 84.62 78 GLN A N 1
ATOM 627 C CA . GLN A 1 78 ? -13.414 0.496 -2.145 1 84.62 78 GLN A CA 1
ATOM 628 C C . GLN A 1 78 ? -12.156 0.937 -1.4 1 84.62 78 GLN A C 1
ATOM 630 O O . GLN A 1 78 ? -11.039 0.776 -1.904 1 84.62 78 GLN A O 1
ATOM 635 N N . TRP A 1 79 ? -12.422 1.661 -0.305 1 89.5 79 TRP A N 1
ATOM 636 C CA . TRP A 1 79 ? -11.32 2.086 0.554 1 89.5 79 TRP A CA 1
ATOM 637 C C . TRP A 1 79 ? -11.727 2.051 2.021 1 89.5 79 TRP A C 1
ATOM 639 O O . TRP A 1 79 ? -12.922 2.078 2.342 1 89.5 79 TRP A O 1
ATOM 649 N N . SER A 1 80 ? -10.781 1.869 2.904 1 88.75 80 SER A N 1
ATOM 650 C CA . SER A 1 80 ? -10.938 1.963 4.352 1 88.75 80 SER A CA 1
ATOM 651 C C . SER A 1 80 ? -9.758 2.688 4.988 1 88.75 80 SER A C 1
ATOM 653 O O . SER A 1 80 ? -8.633 2.611 4.492 1 88.75 80 SER A O 1
ATOM 655 N N . ILE A 1 81 ? -10.055 3.391 6.039 1 88.56 81 ILE A N 1
ATOM 656 C CA . ILE A 1 81 ? -9.008 4.133 6.727 1 88.56 81 ILE A CA 1
ATOM 657 C C . ILE A 1 81 ? -8.883 3.645 8.164 1 88.56 81 ILE A C 1
ATOM 659 O O . ILE A 1 81 ? -9.891 3.375 8.828 1 88.56 81 ILE A O 1
ATOM 663 N N . PHE A 1 82 ? -7.578 3.488 8.578 1 81.38 82 PHE A N 1
ATOM 664 C CA . PHE A 1 82 ? -7.277 3.033 9.93 1 81.38 82 PHE A CA 1
ATOM 665 C C . PHE A 1 82 ? -6.191 3.893 10.562 1 81.38 82 PHE A C 1
ATOM 667 O O . PHE A 1 82 ? -5.387 4.504 9.852 1 81.38 82 PHE A O 1
ATOM 674 N N . LYS A 1 83 ? -6.238 3.932 11.898 1 78.56 83 LYS A N 1
ATOM 675 C CA . LYS A 1 83 ? -5.125 4.523 12.641 1 78.56 83 LYS A CA 1
ATOM 676 C C . LYS A 1 83 ? -4.043 3.486 12.922 1 78.56 83 LYS A C 1
ATOM 678 O O . LYS A 1 83 ? -4.336 2.295 13.055 1 78.56 83 LYS A O 1
ATOM 683 N N . THR A 1 84 ? -2.855 3.92 12.883 1 73.62 84 THR A N 1
ATOM 684 C CA . THR A 1 84 ? -1.773 3.033 13.297 1 73.62 84 THR A CA 1
ATOM 685 C C . THR A 1 84 ? -1.885 2.697 14.781 1 73.62 84 THR A C 1
ATOM 687 O O . THR A 1 84 ? -2.184 3.57 15.602 1 73.62 84 THR A O 1
ATOM 690 N N . CYS A 1 85 ? -2.064 1.407 15.094 1 62.22 85 CYS A N 1
ATOM 691 C CA . CYS A 1 85 ? -2.035 1.005 16.5 1 62.22 85 CYS A CA 1
ATOM 692 C C . CYS A 1 85 ? -0.913 0.007 16.75 1 62.22 85 CYS A C 1
ATOM 694 O O . CYS A 1 85 ? -0.471 -0.687 15.836 1 62.22 85 CYS A O 1
ATOM 696 N N . ALA A 1 86 ? -0.078 0.12 17.906 1 55 86 ALA A N 1
ATOM 697 C CA . ALA A 1 86 ? 0.975 -0.826 18.266 1 55 86 ALA A CA 1
ATOM 698 C C . ALA A 1 86 ? 0.468 -2.264 18.203 1 55 86 ALA A C 1
ATOM 700 O O . ALA A 1 86 ? -0.629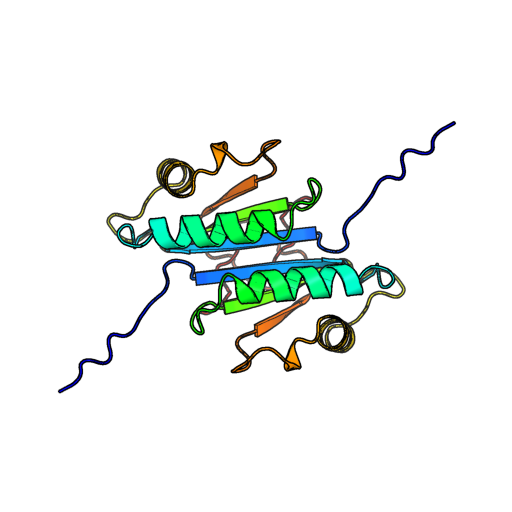 -2.564 18.672 1 55 86 ALA A O 1
ATOM 701 N N . VAL A 1 87 ? 0.605 -2.861 17.234 1 48.66 87 VAL A N 1
ATOM 702 C CA . VAL A 1 87 ? 0.232 -4.273 17.203 1 48.66 87 VAL A CA 1
ATOM 703 C C . VAL A 1 87 ? 1.265 -5.09 17.984 1 48.66 87 VAL A C 1
ATOM 705 O O . VAL A 1 87 ? 2.471 -4.926 17.781 1 48.66 87 VAL A O 1
ATOM 708 N N . LYS A 1 88 ? 0.877 -5.652 19.25 1 42 88 LYS A N 1
ATOM 709 C CA . LYS A 1 88 ? 1.679 -6.641 19.969 1 42 88 LYS A CA 1
ATOM 710 C C . LYS A 1 88 ? 1.993 -7.84 19.078 1 42 88 LYS A C 1
ATOM 712 O O . LYS A 1 88 ? 1.089 -8.438 18.484 1 42 88 LYS A O 1
ATOM 717 N N . GLY A 1 89 ? 3.01 -8.344 18.562 1 40.69 89 GLY A N 1
ATOM 718 C CA . GLY A 1 89 ? 3.836 -9.445 18.094 1 40.69 89 GLY A CA 1
ATOM 719 C C . GLY A 1 89 ? 3.863 -9.578 16.594 1 40.69 89 GLY A C 1
ATOM 720 O O . GLY A 1 89 ? 3.908 -8.57 15.875 1 40.69 89 GLY A O 1
ATOM 721 N N . GLU A 1 90 ? 3.617 -11.016 15.953 1 40.78 90 GLU A N 1
ATOM 722 C CA . GLU A 1 90 ? 4.375 -11.867 15.039 1 40.78 90 GLU A CA 1
ATOM 723 C C . GLU A 1 90 ? 4.043 -11.555 13.586 1 40.78 90 GLU A C 1
ATOM 725 O O . GLU A 1 90 ? 4.676 -12.078 12.672 1 40.78 90 GLU A O 1
ATOM 730 N N . GLY A 1 91 ? 3.17 -10.906 13.219 1 43.56 91 GLY A N 1
ATOM 731 C CA . GLY A 1 91 ? 3.006 -10.922 11.773 1 43.56 91 GLY A CA 1
ATOM 732 C C . GLY A 1 91 ? 2.137 -9.781 11.266 1 43.56 91 GLY A C 1
ATOM 733 O O . GLY A 1 91 ? 1.524 -9.062 12.055 1 43.56 91 GLY A O 1
ATOM 734 N N . LEU A 1 92 ? 2.445 -9.25 10.125 1 46.62 92 LEU A N 1
ATOM 735 C CA . LEU A 1 92 ? 1.692 -8.203 9.453 1 46.62 92 LEU A CA 1
ATOM 736 C C . LEU A 1 92 ? 0.236 -8.609 9.258 1 46.62 92 LEU A C 1
ATOM 738 O O . LEU A 1 92 ? -0.13 -9.758 9.523 1 46.62 92 LEU A O 1
ATOM 742 N N . TYR A 1 93 ? -0.475 -8.508 8.039 1 45.19 93 TYR A N 1
ATOM 743 C CA . TYR A 1 93 ? -1.807 -8.211 7.523 1 45.19 93 TYR A CA 1
ATOM 744 C C . TYR A 1 93 ? -2.766 -9.367 7.793 1 45.19 93 TYR A C 1
ATOM 746 O O . TYR A 1 93 ? -2.711 -10.398 7.121 1 45.19 93 TYR A O 1
ATOM 754 N N . GLU A 1 94 ? -2.941 -10.039 8.828 1 43 94 GLU A N 1
ATOM 755 C CA . GLU A 1 94 ? -4.051 -10.984 8.719 1 43 94 GLU A CA 1
ATOM 756 C C . GLU A 1 94 ? -5.379 -10.312 9.047 1 43 94 GLU A C 1
ATOM 758 O O . GLU A 1 94 ? -6.422 -10.695 8.516 1 43 94 GLU A O 1
ATOM 763 N N . GLY A 1 95 ? -5.52 -9.344 9.438 1 44.16 95 GLY A N 1
ATOM 764 C CA . GLY A 1 95 ? -6.84 -8.93 9.875 1 44.16 95 GLY A CA 1
ATOM 765 C C . GLY A 1 95 ? -7.629 -8.203 8.805 1 44.16 95 GLY A C 1
ATOM 766 O O . GLY A 1 95 ? -8.664 -7.594 9.094 1 44.16 95 GLY A O 1
ATOM 767 N N . LEU A 1 96 ? -6.938 -7.914 7.656 1 45.53 96 LEU A N 1
ATOM 768 C CA . LEU A 1 96 ? -7.777 -7.293 6.641 1 45.53 96 LEU A CA 1
ATOM 769 C C . LEU A 1 96 ? -8.734 -8.305 6.031 1 45.53 96 LEU A C 1
ATOM 771 O O . LEU A 1 96 ? -8.305 -9.352 5.527 1 45.53 96 LEU A O 1
ATOM 775 N N . ASP A 1 97 ? -9.734 -8.742 6.809 1 46.41 97 ASP A N 1
ATOM 776 C CA . ASP A 1 97 ? -10.766 -9.594 6.234 1 46.41 97 ASP A CA 1
ATOM 777 C C . ASP A 1 97 ? -11.094 -9.172 4.801 1 46.41 97 ASP A C 1
ATOM 779 O O . ASP A 1 97 ? -11.547 -8.055 4.566 1 46.41 97 ASP A O 1
ATOM 783 N N . TRP A 1 98 ? -10.367 -9.695 3.988 1 35.44 98 TRP A N 1
ATOM 784 C CA . TRP A 1 98 ? -10.75 -9.461 2.6 1 35.44 98 TRP A CA 1
ATOM 785 C C . TRP A 1 98 ? -12.078 -10.141 2.277 1 35.44 98 TRP A C 1
ATOM 787 O O . TRP A 1 98 ? -12.422 -11.164 2.879 1 35.44 98 TRP A O 1
ATOM 797 N N . ARG B 1 1 ? 26.203 27.516 4.863 1 44.66 1 ARG B N 1
ATOM 798 C CA . ARG B 1 1 ? 26.125 26.062 5.016 1 44.66 1 ARG B CA 1
ATOM 799 C C . ARG B 1 1 ? 24.828 25.531 4.402 1 44.66 1 ARG B C 1
ATOM 801 O O . ARG B 1 1 ? 23.734 26.016 4.715 1 44.66 1 ARG B O 1
ATOM 808 N N . PRO B 1 2 ? 24.875 24.828 3.209 1 50.41 2 PRO B N 1
ATOM 809 C CA . PRO B 1 2 ? 23.656 24.391 2.523 1 50.41 2 PRO B CA 1
ATOM 810 C C . PRO B 1 2 ? 22.766 23.5 3.393 1 50.41 2 PRO B C 1
ATOM 812 O O . PRO B 1 2 ? 23.266 22.562 4.031 1 50.41 2 PRO B O 1
ATOM 815 N N . TYR B 1 3 ? 21.906 23.969 4.109 1 47.94 3 TYR B N 1
ATOM 816 C CA . TYR B 1 3 ? 21 23.141 4.891 1 47.94 3 TYR B CA 1
ATOM 817 C C . TYR B 1 3 ? 20.328 22.078 4.016 1 47.94 3 TYR B C 1
ATOM 819 O O . TYR B 1 3 ? 19.656 22.406 3.035 1 47.94 3 TYR B O 1
ATOM 827 N N . TRP B 1 4 ? 21 21.031 3.836 1 51.28 4 TRP B N 1
ATOM 828 C CA . TRP B 1 4 ? 20.359 19.922 3.143 1 51.28 4 TRP B CA 1
ATOM 829 C C . TRP B 1 4 ? 18.969 19.656 3.707 1 51.28 4 TRP B C 1
ATOM 831 O O . TRP B 1 4 ? 18.812 19.438 4.91 1 51.28 4 TRP B O 1
ATOM 841 N N . ARG B 1 5 ? 18.125 20.438 3.078 1 59.09 5 ARG B N 1
ATOM 842 C CA . ARG B 1 5 ? 16.734 20.312 3.523 1 59.09 5 ARG B CA 1
ATOM 843 C C . ARG B 1 5 ? 16.266 18.859 3.455 1 59.09 5 ARG B C 1
ATOM 845 O O . ARG B 1 5 ? 16.422 18.203 2.424 1 59.09 5 ARG B O 1
ATOM 852 N N . CYS B 1 6 ? 16.438 18.172 4.648 1 63.97 6 CYS B N 1
ATOM 853 C CA . CYS B 1 6 ? 15.898 16.828 4.746 1 63.97 6 CYS B CA 1
ATOM 854 C C . CYS B 1 6 ? 14.422 16.797 4.367 1 63.97 6 CYS B C 1
ATOM 856 O O . CYS B 1 6 ? 13.625 17.562 4.898 1 63.97 6 CYS B O 1
ATOM 858 N N . TYR B 1 7 ? 14.125 16.359 3.125 1 71.5 7 TYR B N 1
ATOM 859 C CA . TYR B 1 7 ? 12.75 16.203 2.646 1 71.5 7 TYR B CA 1
ATOM 860 C C . TYR B 1 7 ? 12.125 14.93 3.188 1 71.5 7 TYR B C 1
ATOM 862 O O . TYR B 1 7 ? 12.695 13.844 3.057 1 71.5 7 TYR B O 1
ATOM 870 N N . PHE B 1 8 ? 11.109 15.125 4.133 1 76.62 8 PHE B N 1
ATOM 871 C CA . PHE B 1 8 ? 10.32 13.984 4.586 1 76.62 8 PHE B CA 1
ATOM 872 C C . PHE B 1 8 ? 8.953 13.977 3.916 1 76.62 8 PHE B C 1
ATOM 874 O O . PHE B 1 8 ? 8.141 14.875 4.133 1 76.62 8 PHE B O 1
ATOM 881 N N . PRO B 1 9 ? 8.828 13.062 3.078 1 85.75 9 PRO B N 1
ATOM 882 C CA . PRO B 1 9 ? 7.527 12.977 2.406 1 85.75 9 PRO B CA 1
ATOM 883 C C . PRO B 1 9 ? 6.383 12.688 3.373 1 85.75 9 PRO B C 1
ATOM 885 O O . PRO B 1 9 ? 6.594 12.062 4.418 1 85.75 9 PRO B O 1
ATOM 888 N N . ASN B 1 10 ? 5.25 13.297 3.084 1 93.25 10 ASN B N 1
ATOM 889 C CA . ASN B 1 10 ? 4.047 12.992 3.85 1 93.25 10 ASN B CA 1
ATOM 890 C C . ASN B 1 10 ? 3.643 11.523 3.699 1 93.25 10 ASN B C 1
ATOM 892 O O . ASN B 1 10 ? 3.207 10.898 4.664 1 93.25 10 ASN B O 1
ATOM 896 N N . THR B 1 11 ? 3.777 11.062 2.457 1 93.31 11 THR B N 1
ATOM 897 C CA . THR B 1 11 ? 3.617 9.633 2.248 1 93.31 11 THR B CA 1
ATOM 898 C C . THR B 1 11 ? 4.754 8.859 2.91 1 93.31 11 THR B C 1
ATOM 900 O O . THR B 1 11 ? 5.918 9.008 2.531 1 93.31 11 THR B O 1
ATOM 903 N N . GLN B 1 12 ? 4.414 8.016 3.84 1 90.62 12 GLN B N 1
ATOM 904 C CA . GLN B 1 12 ? 5.461 7.348 4.609 1 90.62 12 GLN B CA 1
ATOM 905 C C . GLN B 1 12 ? 5.766 5.965 4.039 1 90.62 12 GLN B C 1
ATOM 907 O O . GLN B 1 12 ? 6.918 5.535 4.027 1 90.62 12 GLN B O 1
ATOM 912 N N . ALA B 1 13 ? 4.727 5.246 3.598 1 90.94 13 ALA B N 1
ATOM 913 C CA . ALA B 1 13 ? 4.957 3.916 3.041 1 90.94 13 ALA B CA 1
ATOM 914 C C . ALA B 1 13 ? 3.814 3.504 2.115 1 90.94 13 ALA B C 1
ATOM 916 O O . ALA B 1 13 ? 2.699 4.02 2.229 1 90.94 13 ALA B O 1
ATOM 917 N N . VAL B 1 14 ? 4.133 2.66 1.207 1 93.5 14 VAL B N 1
ATOM 918 C CA . VAL B 1 14 ? 3.154 1.913 0.422 1 93.5 14 VAL B CA 1
ATOM 919 C C . VAL B 1 14 ? 3.361 0.414 0.627 1 93.5 14 VAL B C 1
ATOM 921 O O . VAL B 1 14 ? 4.492 -0.078 0.555 1 93.5 14 VAL B O 1
ATOM 924 N N . ILE B 1 15 ? 2.303 -0.261 0.99 1 91.69 15 ILE B N 1
ATOM 925 C CA . ILE B 1 15 ? 2.314 -1.712 1.148 1 91.69 15 ILE B CA 1
ATOM 926 C C . ILE B 1 15 ? 1.498 -2.359 0.033 1 91.69 15 ILE B C 1
ATOM 928 O O . ILE B 1 15 ? 0.338 -2.002 -0.184 1 91.69 15 ILE B O 1
ATOM 932 N N . TYR B 1 16 ? 2.146 -3.18 -0.727 1 94 16 TYR B N 1
ATOM 933 C CA . TYR B 1 16 ? 1.576 -3.834 -1.899 1 94 16 TYR B CA 1
ATOM 934 C C . TYR B 1 16 ? 1.316 -5.309 -1.626 1 94 16 TYR B C 1
ATOM 936 O O . TYR B 1 16 ? 2.246 -6.07 -1.343 1 94 16 TYR B O 1
ATOM 944 N N . VAL B 1 17 ? 0.043 -5.715 -1.616 1 91.88 17 VAL B N 1
ATOM 945 C CA . VAL B 1 17 ? -0.339 -7.09 -1.308 1 91.88 17 VAL B CA 1
ATOM 946 C C . VAL B 1 17 ? -0.618 -7.852 -2.602 1 91.88 17 VAL B C 1
ATOM 948 O O . VAL B 1 17 ? -1.491 -7.461 -3.381 1 91.88 17 VAL B O 1
ATOM 951 N N . VAL B 1 18 ? 0.136 -8.875 -2.807 1 94.81 18 VAL B N 1
ATOM 952 C CA . VAL B 1 18 ? -0.021 -9.633 -4.043 1 94.81 18 VAL B CA 1
ATOM 953 C C . VAL B 1 18 ? -0.4 -11.078 -3.713 1 94.81 18 VAL B C 1
ATOM 955 O O . VAL B 1 18 ? 0.042 -11.625 -2.703 1 94.81 18 VAL B O 1
ATOM 958 N N . ASP B 1 19 ? -1.218 -11.648 -4.555 1 93.38 19 ASP B N 1
ATOM 959 C CA . ASP B 1 19 ? -1.544 -13.07 -4.492 1 93.38 19 ASP B CA 1
ATOM 960 C C . ASP B 1 19 ? -0.408 -13.914 -5.059 1 93.38 19 ASP B C 1
ATOM 962 O O . ASP B 1 19 ? -0.225 -13.984 -6.277 1 93.38 19 ASP B O 1
ATOM 966 N N . SER B 1 20 ? 0.356 -14.531 -4.184 1 95.31 20 SER B N 1
ATOM 967 C CA . SER B 1 20 ? 1.543 -15.266 -4.609 1 95.31 20 SER B CA 1
ATOM 968 C C . SER B 1 20 ? 1.165 -16.562 -5.301 1 95.31 20 SER B C 1
ATOM 970 O O . SER B 1 20 ? 2.006 -17.203 -5.941 1 95.31 20 SER B O 1
ATOM 972 N N . SER B 1 21 ? -0.035 -17.047 -5.188 1 95.88 21 SER B N 1
ATOM 973 C CA . SER B 1 21 ? -0.463 -18.312 -5.75 1 95.88 21 SER B CA 1
ATOM 974 C C . SER B 1 21 ? -0.934 -18.156 -7.191 1 95.88 21 SER B C 1
ATOM 976 O O . SER B 1 21 ? -1.079 -19.141 -7.918 1 95.88 21 SER B O 1
ATOM 978 N N . ASP B 1 22 ? -1.276 -17.016 -7.629 1 95.56 22 ASP B N 1
ATOM 979 C CA . ASP B 1 22 ? -1.716 -16.75 -8.992 1 95.56 22 ASP B CA 1
ATOM 980 C C . ASP B 1 22 ? -0.535 -16.375 -9.891 1 95.56 22 ASP B C 1
ATOM 982 O O . ASP B 1 22 ? -0.42 -15.234 -10.336 1 95.56 22 ASP B O 1
ATOM 986 N N . THR B 1 23 ? 0.204 -17.328 -10.266 1 95.44 23 THR B N 1
ATOM 987 C CA . THR B 1 23 ? 1.463 -17.125 -10.977 1 95.44 23 THR B CA 1
ATOM 988 C C . THR B 1 23 ? 1.21 -16.672 -12.406 1 95.44 23 THR B C 1
ATOM 990 O O . THR B 1 23 ? 2.057 -16 -13.008 1 95.44 23 THR B O 1
ATOM 993 N N . ASP B 1 24 ? 0.079 -16.906 -12.953 1 94.38 24 ASP B N 1
ATOM 994 C CA . ASP B 1 24 ? -0.239 -16.562 -14.336 1 94.38 24 ASP B CA 1
ATOM 995 C C . ASP B 1 24 ? -0.384 -15.047 -14.492 1 94.38 24 ASP B C 1
ATOM 997 O O . ASP B 1 24 ? -0.112 -14.5 -15.562 1 94.38 24 ASP B O 1
ATOM 1001 N N . ARG B 1 25 ? -0.761 -14.453 -13.438 1 93.38 25 ARG B N 1
ATOM 1002 C CA . ARG B 1 25 ? -1.07 -13.031 -13.547 1 93.38 25 ARG B CA 1
ATOM 1003 C C . ARG B 1 25 ? -0.046 -12.195 -12.789 1 93.38 25 ARG B C 1
ATOM 1005 O O . ARG B 1 25 ? -0.172 -10.969 -12.719 1 93.38 25 ARG B O 1
ATOM 1012 N N . ILE B 1 26 ? 0.997 -12.719 -12.344 1 96.19 26 ILE B N 1
ATOM 1013 C CA . ILE B 1 26 ? 1.989 -12.016 -11.539 1 96.19 26 ILE B CA 1
ATOM 1014 C C . ILE B 1 26 ? 2.672 -10.945 -1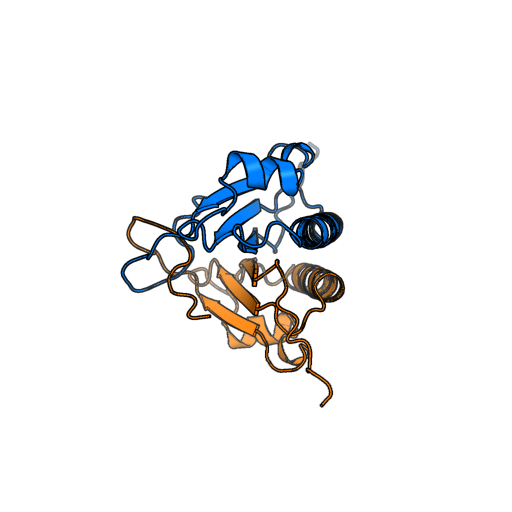2.391 1 96.19 26 ILE B C 1
ATOM 1016 O O . ILE B 1 26 ? 3.113 -9.922 -11.859 1 96.19 26 ILE B O 1
ATOM 1020 N N . GLY B 1 27 ? 2.723 -11.125 -13.711 1 96.31 27 GLY B N 1
ATOM 1021 C CA . GLY B 1 27 ? 3.277 -10.125 -14.602 1 96.31 27 GLY B CA 1
ATOM 1022 C C . GLY B 1 27 ? 2.477 -8.836 -14.617 1 96.31 27 GLY B C 1
ATOM 1023 O O . GLY B 1 27 ? 3.045 -7.746 -14.719 1 96.31 27 GLY B O 1
ATOM 1024 N N . ILE B 1 28 ? 1.172 -8.945 -14.531 1 94.38 28 ILE B N 1
ATOM 1025 C CA . ILE B 1 28 ? 0.302 -7.777 -14.461 1 94.38 28 ILE B CA 1
ATOM 1026 C C . ILE B 1 28 ? 0.565 -7.016 -13.164 1 94.38 28 ILE B C 1
ATOM 1028 O O . ILE B 1 28 ? 0.712 -5.789 -13.172 1 94.38 28 ILE B O 1
ATOM 1032 N N . ALA B 1 29 ? 0.686 -7.734 -12.117 1 95.94 29 ALA B N 1
ATOM 1033 C CA . ALA B 1 29 ? 1.003 -7.129 -10.82 1 95.94 29 ALA B CA 1
ATOM 1034 C C . ALA B 1 29 ? 2.348 -6.406 -10.867 1 95.94 29 ALA B C 1
ATOM 1036 O O . ALA B 1 29 ? 2.5 -5.328 -10.297 1 95.94 29 ALA B O 1
ATOM 1037 N N . LYS B 1 30 ? 3.262 -7.023 -11.531 1 97.31 30 LYS B N 1
ATOM 1038 C CA . LYS B 1 30 ? 4.574 -6.41 -11.703 1 97.31 30 LYS B CA 1
ATOM 1039 C C . LYS B 1 30 ? 4.461 -5.043 -12.375 1 97.31 30 LYS B C 1
ATOM 1041 O O . LYS B 1 30 ? 5.016 -4.059 -11.883 1 97.31 30 LYS B O 1
ATOM 1046 N N . GLU B 1 31 ? 3.777 -4.996 -13.477 1 96.56 31 GLU B N 1
ATOM 1047 C CA . GLU B 1 31 ? 3.625 -3.75 -14.219 1 96.56 31 GLU B CA 1
ATOM 1048 C C . GLU B 1 31 ? 2.91 -2.693 -13.383 1 96.56 31 GLU B C 1
ATOM 1050 O O . GLU B 1 31 ? 3.305 -1.525 -13.375 1 96.56 31 GLU B O 1
ATOM 1055 N N . GLU B 1 32 ? 1.921 -3.127 -12.688 1 95.38 32 GLU B N 1
ATOM 1056 C CA . GLU B 1 32 ? 1.187 -2.211 -11.82 1 95.38 32 GLU B CA 1
ATOM 1057 C C . GLU B 1 32 ? 2.076 -1.682 -10.695 1 95.38 32 GLU B C 1
ATOM 1059 O O . GLU B 1 32 ? 2.086 -0.479 -10.422 1 95.38 32 GLU B O 1
ATOM 1064 N N . PHE B 1 33 ? 2.805 -2.529 -10.117 1 96.31 33 PHE B N 1
ATOM 1065 C CA . PHE B 1 33 ? 3.676 -2.143 -9.008 1 96.31 33 PHE B CA 1
ATOM 1066 C C . PHE B 1 33 ? 4.738 -1.154 -9.477 1 96.31 33 PHE B C 1
ATOM 1068 O O . PHE B 1 33 ? 4.949 -0.117 -8.852 1 96.31 33 PHE B O 1
ATOM 1075 N N . HIS B 1 34 ? 5.316 -1.406 -10.586 1 95.81 34 HIS B N 1
ATOM 1076 C CA . HIS B 1 34 ? 6.355 -0.512 -11.078 1 95.81 34 HIS B CA 1
ATOM 1077 C C . HIS B 1 34 ? 5.766 0.815 -11.547 1 95.81 34 HIS B C 1
ATOM 1079 O O . HIS B 1 34 ? 6.41 1.859 -11.43 1 95.81 34 HIS B O 1
ATOM 1085 N N . ALA B 1 35 ? 4.578 0.785 -12.023 1 95.06 35 ALA B N 1
ATOM 1086 C CA . ALA B 1 35 ? 3.896 2.037 -12.344 1 95.06 35 ALA B CA 1
ATOM 1087 C C . ALA B 1 35 ? 3.652 2.867 -11.094 1 95.06 35 ALA B C 1
ATOM 1089 O O . ALA B 1 35 ? 3.771 4.094 -11.117 1 95.06 35 ALA B O 1
ATOM 1090 N N . ILE B 1 36 ? 3.275 2.213 -9.984 1 95.56 36 ILE B N 1
ATOM 1091 C CA . ILE B 1 36 ? 3.113 2.896 -8.703 1 95.56 36 ILE B CA 1
ATOM 1092 C C . ILE B 1 36 ? 4.434 3.549 -8.297 1 95.56 36 ILE B C 1
ATOM 1094 O O . ILE B 1 36 ? 4.453 4.707 -7.879 1 95.56 36 ILE B O 1
ATOM 1098 N N . LEU B 1 37 ? 5.523 2.816 -8.461 1 93.25 37 LEU B N 1
ATOM 1099 C CA . LEU B 1 37 ? 6.84 3.305 -8.062 1 93.25 37 LEU B CA 1
ATOM 1100 C C . LEU B 1 37 ? 7.215 4.559 -8.852 1 93.25 37 LEU B C 1
ATOM 1102 O O . LEU B 1 37 ? 7.938 5.418 -8.344 1 93.25 37 LEU B O 1
ATOM 1106 N N . GLU B 1 38 ? 6.719 4.668 -10.023 1 92.56 38 GLU B N 1
ATOM 1107 C CA . GLU B 1 38 ? 6.992 5.848 -10.836 1 92.56 38 GLU B CA 1
ATOM 1108 C C . GLU B 1 38 ? 6.242 7.07 -10.312 1 92.56 38 GLU B C 1
ATOM 1110 O O . GLU B 1 38 ? 6.699 8.203 -10.469 1 92.56 38 GLU B O 1
ATOM 1115 N N . VAL B 1 39 ? 5.195 6.801 -9.664 1 91.5 39 VAL B N 1
ATOM 1116 C CA . VAL B 1 39 ? 4.348 7.871 -9.148 1 91.5 39 VAL B CA 1
ATOM 1117 C C . VAL B 1 39 ? 4.883 8.352 -7.805 1 91.5 39 VAL B C 1
ATOM 1119 O O . VAL B 1 39 ? 4.887 9.555 -7.523 1 91.5 39 VAL B O 1
ATOM 1122 N N . ILE B 1 40 ? 5.328 7.391 -6.938 1 88.06 40 ILE B N 1
ATOM 1123 C CA . ILE B 1 40 ? 5.785 7.758 -5.598 1 88.06 40 ILE B CA 1
ATOM 1124 C C . ILE B 1 40 ? 7.309 7.781 -5.562 1 88.06 40 ILE B C 1
ATOM 1126 O O . ILE B 1 40 ? 7.918 7.441 -4.543 1 88.06 40 ILE B O 1
ATOM 1130 N N . TYR B 1 41 ? 8.031 8.328 -6.348 1 74 41 TYR B N 1
ATOM 1131 C CA . TYR B 1 41 ? 9.469 8.25 -6.602 1 74 41 TYR B CA 1
ATOM 1132 C C . TYR B 1 41 ? 10.258 8.781 -5.41 1 74 41 TYR B C 1
ATOM 1134 O O . TYR B 1 41 ? 11.492 8.695 -5.391 1 74 41 TYR B O 1
ATOM 1142 N N . GLY B 1 42 ? 9.695 9.008 -4.363 1 77.62 42 GLY B N 1
ATOM 1143 C CA . GLY B 1 42 ? 10.469 9.531 -3.256 1 77.62 42 GLY B CA 1
ATOM 1144 C C . GLY B 1 42 ? 11.266 8.469 -2.521 1 77.62 42 GLY B C 1
ATOM 1145 O O . GLY B 1 42 ? 10.703 7.473 -2.066 1 77.62 42 GLY B O 1
ATOM 1146 N N . PRO B 1 43 ? 12.641 8.609 -2.521 1 78.06 43 PRO B N 1
ATOM 1147 C CA . PRO B 1 43 ? 13.508 7.613 -1.893 1 78.06 43 PRO B CA 1
ATOM 1148 C C . PRO B 1 43 ? 13.172 7.387 -0.419 1 78.06 43 PRO B C 1
ATOM 1150 O O . PRO B 1 43 ? 13.562 6.371 0.156 1 78.06 43 PRO B O 1
ATOM 1153 N N . GLU B 1 44 ? 12.461 8.234 0.072 1 86.12 44 GLU B N 1
ATOM 1154 C CA . GLU B 1 44 ? 12.195 8.141 1.504 1 86.12 44 GLU B CA 1
ATOM 1155 C C . GLU B 1 44 ? 10.93 7.332 1.776 1 86.12 44 GLU B C 1
ATOM 1157 O O . GLU B 1 44 ? 10.68 6.914 2.91 1 86.12 44 GLU B O 1
ATOM 1162 N N . ILE B 1 45 ? 10.203 7.105 0.746 1 90 45 ILE B N 1
ATOM 1163 C CA . ILE B 1 45 ? 8.969 6.348 0.917 1 90 45 ILE B CA 1
ATOM 1164 C C . ILE B 1 45 ? 9.281 4.852 0.92 1 90 45 ILE B C 1
ATOM 1166 O O . ILE B 1 45 ? 9.859 4.328 -0.033 1 90 45 ILE B O 1
ATOM 1170 N N . GLN B 1 46 ? 8.914 4.184 1.983 1 88.69 46 GLN B N 1
ATOM 1171 C CA . GLN B 1 46 ? 9.164 2.75 2.104 1 88.69 46 GLN B CA 1
ATOM 1172 C C . GLN B 1 46 ? 8.172 1.947 1.267 1 88.69 46 GLN B C 1
ATOM 1174 O O . GLN B 1 46 ? 6.988 2.291 1.195 1 88.69 46 GLN B O 1
ATOM 1179 N N . LYS B 1 47 ? 8.758 0.943 0.625 1 92.19 47 LYS B N 1
ATOM 1180 C CA . LYS B 1 47 ? 7.918 0.015 -0.13 1 92.19 47 LYS B CA 1
ATOM 1181 C C . LYS B 1 47 ? 7.922 -1.372 0.506 1 92.19 47 LYS B C 1
ATOM 1183 O O . LYS B 1 47 ? 8.984 -1.964 0.708 1 92.19 47 LYS B O 1
ATOM 1188 N N . TYR B 1 48 ? 6.742 -1.821 0.9 1 88.44 48 TYR B N 1
ATOM 1189 C CA . TYR B 1 48 ? 6.602 -3.164 1.452 1 88.44 48 TYR B CA 1
ATOM 1190 C C . TYR B 1 48 ? 5.762 -4.043 0.536 1 88.44 48 TYR B C 1
ATOM 1192 O O . TYR B 1 48 ? 4.75 -3.6 -0.007 1 88.44 48 TYR B O 1
ATOM 1200 N N . ILE B 1 49 ? 6.254 -5.211 0.354 1 92.81 49 ILE B N 1
ATOM 1201 C CA . ILE B 1 49 ? 5.496 -6.207 -0.394 1 92.81 49 ILE B CA 1
ATOM 1202 C C . ILE B 1 49 ? 5.02 -7.309 0.549 1 92.81 49 ILE B C 1
ATOM 1204 O O . ILE B 1 49 ? 5.801 -7.828 1.353 1 92.81 49 ILE B O 1
ATOM 1208 N N . ILE B 1 50 ? 3.768 -7.59 0.492 1 89.06 50 ILE B N 1
ATOM 1209 C CA . ILE B 1 50 ? 3.213 -8.719 1.23 1 89.06 50 ILE B CA 1
ATOM 1210 C C . ILE B 1 50 ? 2.777 -9.805 0.254 1 89.06 50 ILE B C 1
ATOM 1212 O O . ILE B 1 50 ? 1.933 -9.57 -0.613 1 89.06 50 ILE B O 1
ATOM 1216 N N . SER B 1 51 ? 3.391 -10.898 0.411 1 91.38 51 SER B N 1
ATOM 1217 C CA . SER B 1 51 ? 2.992 -12.07 -0.369 1 91.38 51 SER B CA 1
ATOM 1218 C C . SER B 1 51 ? 1.882 -12.844 0.328 1 91.38 51 SER B C 1
ATOM 1220 O O . SER B 1 51 ? 2.135 -13.578 1.289 1 91.38 51 SER B O 1
ATOM 1222 N N . ASN B 1 52 ? 0.72 -12.695 -0.206 1 87.75 52 ASN B N 1
ATOM 1223 C CA . ASN B 1 52 ? -0.44 -13.367 0.367 1 87.75 52 ASN B CA 1
ATOM 1224 C C . ASN B 1 52 ? -0.658 -14.742 -0.262 1 87.75 52 ASN B C 1
ATOM 1226 O O . ASN B 1 52 ? -0.033 -15.07 -1.271 1 87.75 52 ASN B O 1
ATOM 1230 N N . GLU B 1 53 ? -1.385 -15.648 0.36 1 90.56 53 GLU B N 1
ATOM 1231 C CA . GLU B 1 53 ? -1.791 -16.969 -0.092 1 90.56 53 GLU B CA 1
ATOM 1232 C C . GLU B 1 53 ? -0.59 -17.906 -0.219 1 90.56 53 GLU B C 1
ATOM 1234 O O . GLU B 1 53 ? -0.528 -18.719 -1.138 1 90.56 53 GLU B O 1
ATOM 1239 N N . GLN B 1 54 ? 0.409 -17.641 0.556 1 87.19 54 GLN B N 1
ATOM 1240 C CA . GLN B 1 54 ? 1.64 -18.422 0.504 1 87.19 54 GLN B CA 1
ATOM 1241 C C . GLN B 1 54 ? 1.388 -19.859 0.919 1 87.19 54 GLN B C 1
ATOM 1243 O O . GLN B 1 54 ? 2.211 -20.75 0.655 1 87.19 54 GLN B O 1
ATOM 1248 N N . ASP B 1 55 ? 0.264 -20.125 1.547 1 87.75 55 ASP B N 1
ATOM 1249 C CA . ASP B 1 55 ? -0.07 -21.469 2.035 1 87.75 55 ASP 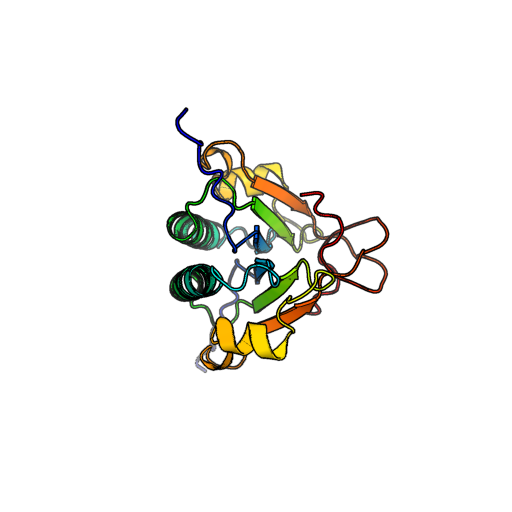B CA 1
ATOM 1250 C C . ASP B 1 55 ? -0.64 -22.328 0.915 1 87.75 55 ASP B C 1
ATOM 1252 O O . ASP B 1 55 ? -0.73 -23.547 1.053 1 87.75 55 ASP B O 1
ATOM 1256 N N . LEU B 1 56 ? -1.032 -21.75 -0.113 1 93.06 56 LEU B N 1
ATOM 1257 C CA . LEU B 1 56 ? -1.662 -22.5 -1.205 1 93.06 56 LEU B CA 1
ATOM 1258 C C . LEU B 1 56 ? -0.617 -23.219 -2.051 1 93.06 56 LEU B C 1
ATOM 1260 O O . LEU B 1 56 ? 0.506 -22.719 -2.203 1 93.06 56 LEU B O 1
ATOM 1264 N N . PRO B 1 57 ? -1.009 -24.391 -2.607 1 94.88 57 PRO B N 1
ATOM 1265 C CA . PRO B 1 57 ? -0.08 -25.125 -3.479 1 94.88 57 PRO B CA 1
ATOM 1266 C C . PRO B 1 57 ? 0.341 -24.297 -4.699 1 94.88 57 PRO B C 1
ATOM 1268 O O . PRO B 1 57 ? -0.501 -23.688 -5.352 1 94.88 57 PRO B O 1
ATOM 1271 N N . GLY B 1 58 ? 1.711 -24.281 -4.969 1 95.31 58 GLY B N 1
ATOM 1272 C CA . GLY B 1 58 ? 2.23 -23.609 -6.148 1 95.31 58 GLY B CA 1
ATOM 1273 C C . GLY B 1 58 ? 2.51 -22.125 -5.914 1 95.31 58 GLY B C 1
ATOM 1274 O O . GLY B 1 58 ? 2.988 -21.438 -6.812 1 95.31 58 GLY B O 1
ATOM 1275 N N . ALA B 1 59 ? 2.16 -21.688 -4.754 1 96.25 59 ALA B N 1
ATOM 1276 C CA . ALA B 1 59 ? 2.436 -20.281 -4.445 1 96.25 59 ALA B CA 1
ATOM 1277 C C . ALA B 1 59 ? 3.93 -19.984 -4.539 1 96.25 59 ALA B C 1
ATOM 1279 O O . ALA B 1 59 ? 4.758 -20.797 -4.137 1 96.25 59 ALA B O 1
ATOM 1280 N N . LEU B 1 60 ? 4.184 -18.797 -5.113 1 96.19 60 LEU B N 1
ATOM 1281 C CA . LEU B 1 60 ? 5.57 -18.344 -5.172 1 96.19 60 LEU B CA 1
ATOM 1282 C C . LEU B 1 60 ? 6.102 -18.031 -3.779 1 96.19 60 LEU B C 1
ATOM 1284 O O . LEU B 1 60 ? 5.387 -17.453 -2.951 1 96.19 60 LEU B O 1
ATOM 1288 N N . ASP B 1 61 ? 7.336 -18.438 -3.535 1 94.5 61 ASP B N 1
ATOM 1289 C CA . ASP B 1 61 ? 7.965 -18.016 -2.291 1 94.5 61 ASP B CA 1
ATOM 1290 C C . ASP B 1 61 ? 8.547 -16.609 -2.428 1 94.5 61 ASP B C 1
ATOM 1292 O O . ASP B 1 61 ? 8.438 -15.984 -3.486 1 94.5 61 ASP B O 1
ATOM 1296 N N . ASP B 1 62 ? 9.156 -16.109 -1.358 1 91.38 62 ASP B N 1
ATOM 1297 C CA . ASP B 1 62 ? 9.625 -14.719 -1.321 1 91.38 62 ASP B CA 1
ATOM 1298 C C . ASP B 1 62 ? 10.633 -14.453 -2.432 1 91.38 62 ASP B C 1
ATOM 1300 O O . ASP B 1 62 ? 10.586 -13.398 -3.08 1 91.38 62 ASP B O 1
ATOM 1304 N N . ALA B 1 63 ? 11.539 -15.375 -2.564 1 95.62 63 ALA B N 1
ATOM 1305 C CA . ALA B 1 63 ? 12.555 -15.203 -3.602 1 95.62 63 ALA B CA 1
ATOM 1306 C C . ALA B 1 63 ? 11.914 -15.133 -4.984 1 95.62 63 ALA B C 1
ATOM 1308 O O . ALA B 1 63 ? 12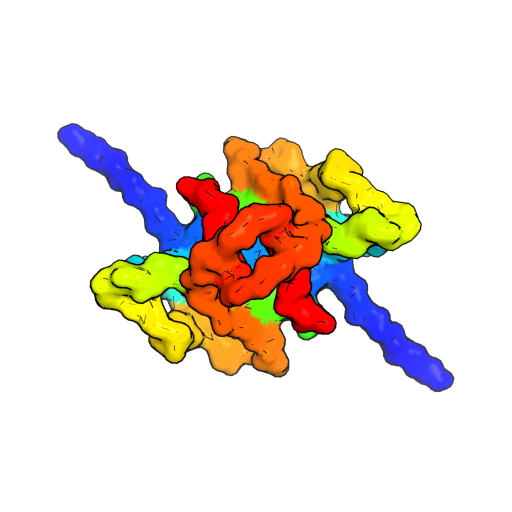.273 -14.273 -5.797 1 95.62 63 ALA B O 1
ATOM 1309 N N . ALA B 1 64 ? 10.961 -16.016 -5.281 1 97.06 64 ALA B N 1
ATOM 1310 C CA . ALA B 1 64 ? 10.273 -16.062 -6.57 1 97.06 64 ALA B CA 1
ATOM 1311 C C . ALA B 1 64 ? 9.422 -14.82 -6.777 1 97.06 64 ALA B C 1
ATOM 1313 O O . ALA B 1 64 ? 9.344 -14.289 -7.887 1 97.06 64 ALA B O 1
ATOM 1314 N N . VAL B 1 65 ? 8.742 -14.344 -5.754 1 97.25 65 VAL B N 1
ATOM 1315 C CA . VAL B 1 65 ? 7.969 -13.109 -5.848 1 97.25 65 VAL B CA 1
ATOM 1316 C C . VAL B 1 65 ? 8.906 -11.938 -6.145 1 97.25 65 VAL B C 1
ATOM 1318 O O . VAL B 1 65 ? 8.602 -11.086 -6.984 1 97.25 65 VAL B O 1
ATOM 1321 N N . THR B 1 66 ? 10.023 -11.883 -5.434 1 96.56 66 THR B N 1
ATOM 1322 C CA . THR B 1 66 ? 11.023 -10.836 -5.645 1 96.56 66 THR B CA 1
ATOM 1323 C C . THR B 1 66 ? 11.461 -10.797 -7.105 1 96.56 66 THR B C 1
ATOM 1325 O O . THR B 1 66 ? 11.539 -9.727 -7.707 1 96.56 66 THR B O 1
ATOM 1328 N N . GLU B 1 67 ? 11.68 -11.938 -7.668 1 97.69 67 GLU B N 1
ATOM 1329 C CA . GLU B 1 67 ? 12.086 -12.031 -9.07 1 97.69 67 GLU B CA 1
ATOM 1330 C C . GLU B 1 67 ? 10.945 -11.617 -10 1 97.69 67 GLU B C 1
ATOM 1332 O O . GLU B 1 67 ? 11.148 -10.828 -10.922 1 97.69 67 GLU B O 1
ATOM 1337 N N . ALA B 1 68 ? 9.812 -12.172 -9.734 1 97.88 68 ALA B N 1
ATOM 1338 C CA . ALA B 1 68 ? 8.656 -11.938 -10.594 1 97.88 68 ALA B CA 1
ATOM 1339 C C . ALA B 1 68 ? 8.289 -10.461 -10.625 1 97.88 68 ALA B C 1
ATOM 1341 O O . ALA B 1 68 ? 7.918 -9.93 -11.672 1 97.88 68 ALA B O 1
ATOM 1342 N N . LEU B 1 69 ? 8.414 -9.758 -9.531 1 97.81 69 LEU B N 1
ATOM 1343 C CA . LEU B 1 69 ? 8.078 -8.336 -9.445 1 97.81 69 LEU B CA 1
ATOM 1344 C C . LEU B 1 69 ? 9.289 -7.469 -9.773 1 97.81 69 LEU B C 1
ATOM 1346 O O . LEU B 1 69 ? 9.18 -6.242 -9.82 1 97.81 69 LEU B O 1
ATOM 1350 N N . GLU B 1 70 ? 10.414 -8.055 -9.93 1 97.69 70 GLU B N 1
ATOM 1351 C CA . GLU B 1 70 ? 11.664 -7.363 -10.242 1 97.69 70 GLU B CA 1
ATOM 1352 C C . GLU B 1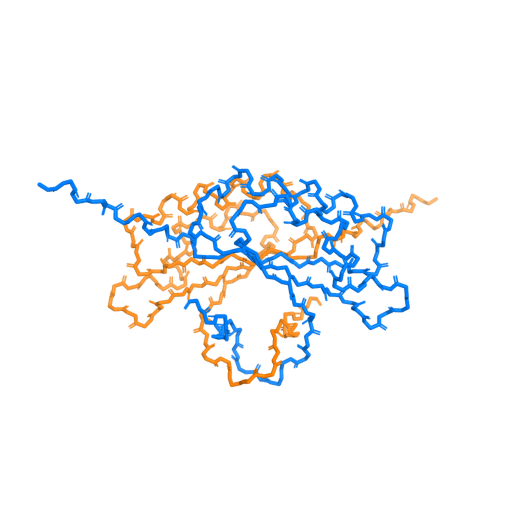 70 ? 12 -6.324 -9.18 1 97.69 70 GLU B C 1
ATOM 1354 O O . GLU B 1 70 ? 12.32 -5.18 -9.5 1 97.69 70 GLU B O 1
ATOM 1359 N N . LEU B 1 71 ? 11.953 -6.797 -7.973 1 96.62 71 LEU B N 1
ATOM 1360 C CA . LEU B 1 71 ? 12.203 -5.883 -6.863 1 96.62 71 LEU B CA 1
ATOM 1361 C C . LEU B 1 71 ? 13.664 -5.453 -6.836 1 96.62 71 LEU B C 1
ATOM 1363 O O . LEU B 1 71 ? 13.992 -4.375 -6.328 1 96.62 71 LEU B O 1
ATOM 1367 N N . HIS B 1 72 ? 14.539 -6.223 -7.355 1 94.44 72 HIS B N 1
ATOM 1368 C CA . HIS B 1 72 ? 15.961 -5.91 -7.414 1 94.44 72 HIS B CA 1
ATOM 1369 C C . HIS B 1 72 ? 16.219 -4.672 -8.266 1 94.44 72 HIS B C 1
ATOM 1371 O O . HIS B 1 72 ? 17.281 -4.059 -8.164 1 94.44 72 HIS B O 1
ATOM 1377 N N . LYS B 1 73 ? 15.281 -4.293 -9.031 1 94.12 73 LYS B N 1
ATOM 1378 C CA . LYS B 1 73 ? 15.445 -3.139 -9.906 1 94.12 73 LYS B CA 1
ATOM 1379 C C . LYS B 1 73 ? 15.125 -1.841 -9.172 1 94.12 73 LYS B C 1
ATOM 1381 O O . LYS B 1 73 ? 15.383 -0.75 -9.688 1 94.12 73 LYS B O 1
ATOM 1386 N N . ILE B 1 74 ? 14.516 -1.997 -7.996 1 91.06 74 ILE B N 1
ATOM 1387 C CA . ILE B 1 74 ? 14.18 -0.808 -7.219 1 91.06 74 ILE B CA 1
ATOM 1388 C C . ILE B 1 74 ? 15.453 -0.225 -6.602 1 91.06 74 ILE B C 1
ATOM 1390 O O . ILE B 1 74 ? 16.203 -0.938 -5.941 1 91.06 74 ILE B O 1
ATOM 1394 N N . LYS B 1 75 ? 15.633 1.002 -6.871 1 81.62 75 LYS B N 1
ATOM 1395 C CA . LYS B 1 75 ? 16.859 1.673 -6.441 1 81.62 75 LYS B CA 1
ATOM 1396 C C . LYS B 1 75 ? 16.953 1.725 -4.922 1 81.62 75 LYS B C 1
ATOM 1398 O O . LYS B 1 75 ? 15.945 1.867 -4.234 1 81.62 75 LYS B O 1
ATOM 1403 N N . ASN B 1 76 ? 18.141 1.66 -4.402 1 79.62 76 ASN B N 1
ATOM 1404 C CA . ASN B 1 76 ? 18.516 1.871 -3.01 1 79.62 76 ASN B CA 1
ATOM 1405 C C . ASN B 1 76 ? 17.891 0.833 -2.09 1 79.62 76 ASN B C 1
ATOM 1407 O O . ASN B 1 76 ? 17.656 1.101 -0.909 1 79.62 76 ASN B O 1
ATOM 1411 N N . ARG B 1 77 ? 17.344 -0.322 -2.598 1 77.94 77 ARG B N 1
ATOM 1412 C CA . ARG B 1 77 ? 16.781 -1.423 -1.828 1 77.94 77 ARG B CA 1
ATOM 1413 C C . ARG B 1 77 ? 15.773 -0.911 -0.8 1 77.94 77 ARG B C 1
ATOM 1415 O O . ARG B 1 77 ? 15.789 -1.339 0.356 1 77.94 77 ARG B O 1
ATOM 1422 N N . GLN B 1 78 ? 15.078 0.087 -1.203 1 84.69 78 GLN B N 1
ATOM 1423 C CA . GLN B 1 78 ? 14.078 0.675 -0.325 1 84.69 78 GLN B CA 1
ATOM 1424 C C . GLN B 1 78 ? 12.773 -0.115 -0.376 1 84.69 78 GLN B C 1
ATOM 1426 O O . GLN B 1 78 ? 11.711 0.446 -0.657 1 84.69 78 GLN B O 1
ATOM 1431 N N . TRP B 1 79 ? 12.953 -1.448 -0.298 1 89.62 79 TRP B N 1
ATOM 1432 C CA . TRP B 1 79 ? 11.789 -2.334 -0.249 1 89.62 79 TRP B CA 1
ATOM 1433 C C . TRP B 1 79 ? 12.047 -3.518 0.678 1 89.62 79 TRP B C 1
ATOM 1435 O O . TRP B 1 79 ? 13.203 -3.852 0.962 1 89.62 79 TRP B O 1
ATOM 1445 N N . SER B 1 80 ? 11 -4.066 1.243 1 88.69 80 SER B N 1
ATOM 1446 C CA . SER B 1 80 ? 11.016 -5.293 2.027 1 88.69 80 SER B CA 1
ATOM 1447 C C . SER B 1 80 ? 9.82 -6.18 1.692 1 88.69 80 SER B C 1
ATOM 1449 O O . SER B 1 80 ? 8.75 -5.68 1.353 1 88.69 80 SER B O 1
ATOM 1451 N N . ILE B 1 81 ? 10.055 -7.465 1.771 1 88.44 81 ILE B N 1
ATOM 1452 C CA . ILE B 1 81 ? 8.977 -8.406 1.46 1 88.44 81 ILE B CA 1
ATOM 1453 C C . ILE B 1 81 ? 8.688 -9.273 2.678 1 88.44 81 ILE B C 1
ATOM 1455 O O . ILE B 1 81 ? 9.609 -9.703 3.379 1 88.44 81 ILE B O 1
ATOM 1459 N N . PHE B 1 82 ? 7.336 -9.461 2.902 1 80.94 82 PHE B N 1
ATOM 1460 C CA . PHE B 1 82 ? 6.879 -10.273 4.023 1 80.94 82 PHE B CA 1
ATOM 1461 C C . PHE B 1 82 ? 5.781 -11.234 3.584 1 80.94 82 PHE B C 1
ATOM 1463 O O . PHE B 1 82 ? 5.078 -10.969 2.605 1 80.94 82 PHE B O 1
ATOM 1470 N N . LYS B 1 83 ? 5.711 -12.352 4.316 1 78.25 83 LYS B N 1
ATOM 1471 C CA . LYS B 1 83 ? 4.566 -13.242 4.152 1 78.25 83 LYS B CA 1
ATOM 1472 C C . LYS B 1 83 ? 3.404 -12.805 5.043 1 78.25 83 LYS B C 1
ATOM 1474 O O . LYS B 1 83 ? 3.611 -12.211 6.102 1 78.25 83 LYS B O 1
ATOM 1479 N N . THR B 1 84 ? 2.248 -12.977 4.543 1 73.38 84 THR B N 1
ATOM 1480 C CA . THR B 1 84 ? 1.084 -12.734 5.391 1 73.38 84 THR B CA 1
ATOM 1481 C C . THR B 1 84 ? 1.026 -13.75 6.531 1 73.38 84 THR B C 1
ATOM 1483 O O . THR B 1 84 ? 1.286 -14.938 6.324 1 73.38 84 THR B O 1
ATOM 1486 N N . CYS B 1 85 ? 1.106 -13.25 7.777 1 61.72 85 CYS B N 1
ATOM 1487 C CA . CYS B 1 85 ? 0.905 -14.148 8.906 1 61.72 85 CYS B CA 1
ATOM 1488 C C . CYS B 1 85 ? -0.295 -13.719 9.742 1 61.72 85 CYS B C 1
ATOM 1490 O O . CYS B 1 85 ? -0.672 -12.547 9.734 1 61.72 85 CYS B O 1
ATOM 1492 N N . ALA B 1 86 ? -1.261 -14.656 10.195 1 54.5 86 ALA B N 1
ATOM 1493 C CA . ALA B 1 86 ? -2.4 -14.344 11.055 1 54.5 86 ALA B CA 1
ATOM 1494 C C . ALA B 1 86 ? -1.983 -13.453 12.219 1 54.5 86 ALA B C 1
ATOM 1496 O O . ALA B 1 86 ? -0.957 -13.703 12.859 1 54.5 86 ALA B O 1
ATOM 1497 N N . VAL B 1 87 ? -2.068 -12.297 12.086 1 48.94 87 VAL B N 1
ATOM 1498 C CA . VAL B 1 87 ? -1.804 -11.469 13.25 1 48.94 87 VAL B CA 1
ATOM 1499 C C . VAL B 1 87 ? -2.986 -11.531 14.219 1 48.94 87 VAL B C 1
ATOM 1501 O O . VAL B 1 87 ? -4.141 -11.43 13.797 1 48.94 87 VAL B O 1
ATOM 1504 N N . LYS B 1 88 ? -2.846 -12.258 15.469 1 42.69 88 LYS B N 1
ATOM 1505 C CA . LYS B 1 88 ? -3.838 -12.227 16.547 1 42.69 88 LYS B CA 1
ATOM 1506 C C . LYS B 1 88 ? -4.23 -10.789 16.875 1 42.69 88 LYS B C 1
ATOM 1508 O O . LYS B 1 88 ? -3.365 -9.93 17.047 1 42.69 88 LYS B O 1
ATOM 1513 N N . GLY B 1 89 ? -5.176 -10.094 16.844 1 40.78 89 GLY B N 1
ATOM 1514 C CA . GLY B 1 89 ? -6.172 -9.102 17.203 1 40.78 89 GLY B CA 1
ATOM 1515 C C . GLY B 1 89 ? -5.844 -7.715 16.688 1 40.78 89 GLY B C 1
ATOM 1516 O O . GLY B 1 89 ? -6.656 -7.086 16.016 1 40.78 89 GLY B O 1
ATOM 1517 N N . GLU B 1 90 ? -5.293 -6.605 17.594 1 40.62 90 GLU B N 1
ATOM 1518 C CA . GLU B 1 90 ? -5.832 -5.281 17.875 1 40.62 90 GLU B CA 1
ATOM 1519 C C . GLU B 1 90 ? -5.379 -4.266 16.844 1 40.62 90 GLU B C 1
ATOM 1521 O O . GLU B 1 90 ? -5.859 -3.131 16.812 1 40.62 90 GLU B O 1
ATOM 1526 N N . GLY B 1 91 ? -4.625 -4.371 16.078 1 44.09 91 GLY B N 1
ATOM 1527 C CA . GLY B 1 91 ? -4.348 -3.195 15.266 1 44.09 91 GLY B CA 1
ATOM 1528 C C . GLY B 1 91 ? -3.326 -3.453 14.18 1 44.09 91 GLY B C 1
ATOM 1529 O O . GLY B 1 91 ? -2.723 -4.527 14.125 1 44.09 91 GLY B O 1
ATOM 1530 N N . LEU B 1 92 ? -3.451 -2.773 13.07 1 46.66 92 LEU B N 1
ATOM 1531 C CA . LEU B 1 92 ? -2.547 -2.865 11.93 1 46.66 92 LEU B CA 1
ATOM 1532 C C . LEU B 1 92 ? -1.116 -2.529 12.344 1 46.66 92 LEU B C 1
ATOM 1534 O O . LEU B 1 92 ? -0.876 -2.098 13.469 1 46.66 92 LEU B O 1
ATOM 1538 N N . TYR B 1 93 ? -0.243 -1.64 11.578 1 45.44 93 TYR B N 1
ATOM 1539 C CA . TYR B 1 93 ? 1.158 -1.496 11.195 1 45.44 93 TYR B CA 1
ATOM 1540 C C . TYR B 1 93 ? 1.998 -1.022 12.375 1 45.44 93 TYR B C 1
ATOM 1542 O O . TYR B 1 93 ? 1.898 0.134 12.789 1 45.44 93 TYR B O 1
ATOM 1550 N N . GLU B 1 94 ? 1.989 -1.393 13.555 1 43.09 94 GLU B N 1
ATOM 1551 C CA . GLU B 1 94 ? 3.02 -0.775 14.383 1 43.09 94 GLU B CA 1
ATOM 1552 C C . GLU B 1 94 ? 4.363 -1.475 14.203 1 43.09 94 GLU B C 1
ATOM 1554 O O . GLU B 1 94 ? 5.414 -0.833 14.258 1 43.09 94 GLU B O 1
ATOM 1559 N N . GLY B 1 95 ? 4.574 -2.352 13.664 1 43.88 95 GLY B N 1
ATOM 1560 C CA . GLY B 1 95 ? 5.867 -3.004 13.758 1 43.88 95 GLY B CA 1
ATOM 1561 C C . GLY B 1 95 ? 6.777 -2.691 12.586 1 43.88 95 GLY B C 1
ATOM 1562 O O . GLY B 1 95 ? 7.797 -3.357 12.383 1 43.88 95 GLY B O 1
ATOM 1563 N N . LEU B 1 96 ? 6.207 -1.925 11.586 1 45.75 96 LEU B N 1
ATOM 1564 C CA . LEU B 1 96 ? 7.168 -1.572 10.547 1 45.75 96 LEU B CA 1
ATOM 1565 C C . LEU B 1 96 ? 8.172 -0.542 11.062 1 45.75 96 LEU B C 1
ATOM 1567 O O . LEU B 1 96 ? 7.777 0.513 11.562 1 45.75 96 LEU B O 1
ATOM 1571 N N . ASP B 1 97 ? 9.07 -0.966 11.945 1 46.66 97 ASP B N 1
ATOM 1572 C CA . ASP B 1 97 ? 10.133 -0.071 12.383 1 46.66 97 ASP B CA 1
ATOM 1573 C C . ASP B 1 97 ? 10.609 0.823 11.234 1 46.66 97 ASP B C 1
ATOM 1575 O O . ASP B 1 97 ? 11.117 0.331 10.227 1 46.66 97 ASP B O 1
ATOM 1579 N N . TRP B 1 98 ? 9.945 1.807 11.117 1 35.69 98 TRP B N 1
ATOM 1580 C CA . TRP B 1 98 ? 10.469 2.771 10.156 1 35.69 98 TRP B CA 1
ATOM 1581 C C . TRP B 1 98 ? 11.758 3.408 10.664 1 35.69 98 TRP B C 1
ATOM 1583 O O . TRP B 1 98 ? 11.961 3.529 11.875 1 35.69 98 TRP B O 1
#

Solvent-accessible surface area (backbone atoms only — not comparable to full-atom values): 11024 Å² total; per-residue (Å²): 128,84,71,73,73,79,82,74,64,30,42,45,32,40,35,42,29,32,40,26,42,44,68,89,40,38,60,59,36,21,55,39,51,54,51,37,48,67,60,55,65,49,84,74,34,39,37,35,36,32,38,28,57,58,85,42,86,81,26,42,50,72,70,53,44,38,57,61,48,45,51,84,72,46,71,89,67,46,57,50,78,44,63,55,28,76,33,86,77,93,31,59,70,36,72,69,77,121,130,87,71,73,74,81,81,74,62,31,43,44,34,40,35,41,30,32,41,26,43,43,67,89,40,38,61,58,36,23,54,40,50,54,52,38,48,67,59,55,65,49,86,74,35,38,36,36,37,32,37,30,56,56,84,43,87,81,25,42,50,72,70,53,45,38,59,60,49,44,52,84,72,46,72,86,68,48,56,48,77,44,65,57,28,78,34,84,80,88,37,58,71,39,73,69,78,119

Organism: NCBI:txid586396

Nearest PDB structures (foldseek):
  6pta-assembly2_D  TM=7.526E-01  e=1.366E-07  Candida albicans SC5314
  4c0a-assembly4_C  TM=7.548E-01  e=2.163E-07  Bos taurus
  4ylg-assembly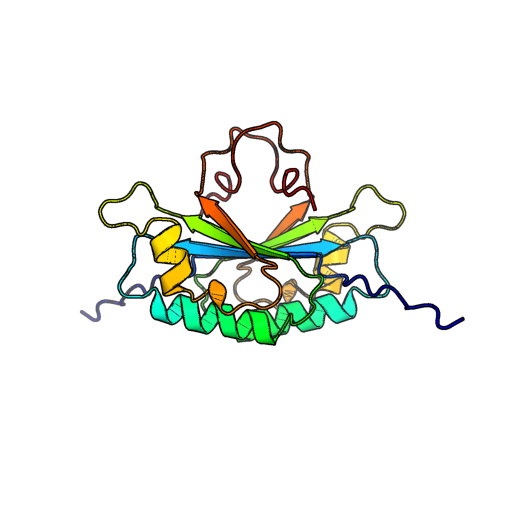1_A  TM=7.804E-01  e=4.169E-07  Entamoeba histolytica HM-1:IMSS
  1o3y-assembly1_A  TM=7.534E-01  e=3.003E-07  Mus musculus
  2h16-assembly1_B  TM=7.799E-01  e=2.138E-05  Homo sapiens

pLDDT: mean 82.13, std 18.57, range [35.44, 97.88]

Foldseek 3Di:
DPPPPPDDDPQAEDEAEDAQQCLVCLLVVLVVVVVVCVVVVDLRYAYEYEHEPCVDPNGDDPVRSCVSSVLVPDPPSSYYYYYDDPDPDDDPDPPPPD/DPPPPPDDDPQAEDEAEDAQQCLVCLLVVLVVVVVVCVVVVDLRYAYEYEHEPCVDPNGDDPVRSCVSSVLVPDPPSSYYYYYDDPDPDDDPDPPPPD

Sequence (196 aa):
RPYWRCYFPNTQAVIYVVDSSDTDRIGIAKEEFHAILEVIYGPEIQKYIISNEQDLPGALDDAAVTEALELHKIKNRQWSIFKTCAVKGEGLYEGLDWRPYWRCYFPNTQAVIYVVDSSDTDRIGIAKEEFHAILEVIYGPEIQKYIISNEQDLPGALDDAAVTEALELHKIKNRQWSIFKTCAVKGEGLYEGLDW

Secondary structure (DSSP, 8-state):
---------SEEEEEEEEETT-GGGHHHHHHHHHHHHHHS--TTSEEEEEEE-TTSTT---HHHHHHHHTGGGSGGG-EEEEE-----SS-SS-----/---------SEEEEEEEEETT-GGGHHHHHHHHHHHHHHS--TTSEEEEEEE-TTSTT---HHHHHHHHTGGGSGGG-EEEEE-----SS-SSS----

Radius of gyration: 16.9 Å; Cα contacts (8 Å, |Δi|>4): 354; chains: 2; bounding box: 51×51×41 Å

InterPro domains:
  IPR006689 Small GTPase superfamily, ARF/SAR type [PF00025] (1-98)
  IPR024156 Small GTPase superfamily, ARF type [PTHR11711] (1-98)
  IPR027417 P-loop containing nucleoside triphosphate hydrolase [G3DSA:3.40.50.300] (1-98)
  IPR027417 P-loop containing nucleoside triphosphate hydrolase [SSF52540] (1-98)